Protein 2DRM (pdb70)

Sequence (267 aa):
GPGIQVKALYDYDAQTGDELTFKEGDTIIVHQKDPAGWWEGELNGKRGWVPANYVQDIGPGIQVKALYDYDAQTGDELTFKEGDTIIVHQKDPAGWWEGELNGKRGWVPANYVQDIGPGIQVKALYDYDAQTGDELTFKEGDTIIVHQKDPAGWWEGELNGKRGWVPANYVQDIGPGIQVKALYDYDAQTGDELTFKEGDTIIVHQKDPAGWWEGELNGKRGWVPANYVQDIAKPVPPPRGAKPAPPPRTAKPVPPPRGAKPAPPPR

Foldseek 3Di:
DQAFKKFFCAFDDDDDPFADGDGGGFIWGFNAPDPDQWTFIDGDHGTGTDRNVRIGTD/DQAFKKFFCAFDDDDDPFADGDGGGFIWGFNAPDPDQWTFIDGDHGTGTDRNVRIGTD/DQAFKKFFCAFDDDDDPFADGDGGGFIWGFNAPDPDQWTFIDDDHGTGTDRNVRIGGD/DQAFKKFFCAFDDDDDPFADGDGGGFIWGFNAPDPDQWTFIDGDHGTGTDRNVRIGTD/DDDDDDDDPPDDDDDDPD/DDDDDDDDPPDDDDDDD

Radius of gyration: 22.71 Å; Cα contacts (8 Å, |Δi|>4): 665; chains: 6; bounding box: 55×66×52 Å

Structure (mmCIF, N/CA/C/O backbone):
data_2DRM
#
_entry.id   2DRM
#
_cell.length_a   29.969
_cell.length_b   37.861
_cell.length_c   44.506
_cell.angle_alpha   90.28
_cell.angle_beta   90.11
_cell.angle_gamma   90.64
#
_symmetry.space_group_name_H-M   'P 1'
#
loop_
_entity.id
_entity.type
_entity.pdbx_description
1 polymer 'Acanthamoeba Myosin IB'
2 polymer '18-mer peptide from Acan125'
3 non-polymer 'SULFATE ION'
4 non-polymer GLYCEROL
5 water water
#
loop_
_atom_site.group_PDB
_atom_site.id
_atom_site.type_symbol
_atom_site.label_atom_id
_atom_site.label_alt_id
_atom_site.label_comp_id
_atom_site.label_asym_id
_atom_site.label_entity_id
_atom_site.label_seq_id
_atom_site.pdbx_PDB_ins_code
_atom_site.Cartn_x
_atom_site.Cartn_y
_atom_site.Cartn_z
_atom_site.occupancy
_atom_site.B_iso_or_equiv
_atom_site.auth_seq_id
_atom_site.auth_comp_id
_atom_site.auth_asym_id
_atom_site.auth_atom_id
_atom_site.pdbx_PDB_model_num
ATOM 1 N N . GLY A 1 1 ? -0.366 -13.984 7.807 1.00 24.11 2 GLY A N 1
ATOM 2 C CA . GLY A 1 1 ? 0.348 -14.249 6.523 1.00 23.78 2 GLY A CA 1
ATOM 3 C C . GLY A 1 1 ? 1.834 -13.949 6.642 1.00 23.23 2 GLY A C 1
ATOM 4 O O . GLY A 1 1 ? 2.487 -14.443 7.565 1.00 23.36 2 GLY A O 1
ATOM 5 N N . PRO A 1 2 ? 2.375 -13.131 5.737 1.00 22.68 3 PRO A N 1
ATOM 6 C CA . PRO A 1 2 ? 3.815 -12.842 5.734 1.00 22.23 3 PRO A CA 1
ATOM 7 C C . PRO A 1 2 ? 4.221 -11.858 6.827 1.00 21.41 3 PRO A C 1
ATOM 8 O O . PRO A 1 2 ? 5.409 -11.684 7.110 1.00 21.67 3 PRO A O 1
ATOM 12 N N . GLY A 1 3 ? 3.232 -11.215 7.434 1.00 19.89 4 GLY A N 1
ATOM 13 C CA . GLY A 1 3 ? 3.471 -10.210 8.443 1.00 19.14 4 GLY A CA 1
ATOM 14 C C . GLY A 1 3 ? 2.388 -9.161 8.395 1.00 18.23 4 GLY A C 1
ATOM 15 O O . GLY A 1 3 ? 1.412 -9.278 7.650 1.00 18.63 4 GLY A O 1
ATOM 16 N N . ILE A 1 4 ? 2.562 -8.127 9.198 1.00 17.02 5 ILE A N 1
ATOM 17 C CA . ILE A 1 4 ? 1.579 -7.062 9.266 1.00 16.33 5 ILE A CA 1
ATOM 18 C C . ILE A 1 4 ? 1.923 -5.961 8.279 1.00 15.70 5 ILE A C 1
ATOM 19 O O . ILE A 1 4 ? 3.080 -5.770 7.907 1.00 15.78 5 ILE A O 1
ATOM 24 N N . GLN A 1 5 ? 0.896 -5.253 7.844 1.00 14.53 6 GLN A N 1
ATOM 25 C CA . GLN A 1 5 ? 1.053 -4.126 6.959 1.00 14.42 6 GLN A CA 1
ATOM 26 C C . GLN A 1 5 ? 1.174 -2.881 7.793 1.00 12.86 6 GLN A C 1
ATOM 27 O O . GLN A 1 5 ? 0.422 -2.679 8.744 1.00 12.36 6 GLN A O 1
ATOM 33 N N . VAL A 1 6 ? 2.138 -2.051 7.438 1.00 11.55 7 VAL A N 1
ATOM 34 C CA . VAL A 1 6 ? 2.289 -0.755 8.056 1.00 11.13 7 VAL A CA 1
ATOM 35 C C . VAL A 1 6 ? 2.424 0.279 6.964 1.00 10.79 7 VAL A C 1
ATOM 36 O O . VAL A 1 6 ? 2.840 -0.019 5.852 1.00 10.69 7 VAL A O 1
ATOM 40 N N . LYS A 1 7 ? 2.063 1.510 7.301 1.00 10.60 8 LYS A N 1
ATOM 41 C CA . LYS A 1 7 ? 2.227 2.628 6.406 1.00 10.91 8 LYS A CA 1
ATOM 42 C C . LYS A 1 7 ? 3.383 3.457 6.924 1.00 10.19 8 LYS A C 1
ATOM 43 O O . LYS A 1 7 ? 3.480 3.734 8.114 1.00 10.50 8 LYS A O 1
ATOM 45 N N . ALA A 1 8 ? 4.266 3.838 6.017 1.00 9.86 9 ALA A N 1
ATOM 46 C CA . ALA A 1 8 ? 5.321 4.770 6.338 1.00 9.75 9 ALA A CA 1
ATOM 47 C C . ALA A 1 8 ? 4.697 6.132 6.575 1.00 9.75 9 ALA A C 1
ATOM 48 O O . ALA A 1 8 ? 3.978 6.667 5.730 1.00 10.17 9 ALA A O 1
ATOM 50 N N . LEU A 1 9 ? 4.993 6.688 7.736 1.00 9.81 10 LEU A N 1
ATOM 51 C CA . LEU A 1 9 ? 4.509 8.003 8.112 1.00 10.35 10 LEU A CA 1
ATOM 52 C C . LEU A 1 9 ? 5.421 9.089 7.580 1.00 10.38 10 LEU A C 1
ATOM 53 O O . LEU A 1 9 ? 5.009 10.236 7.471 1.00 11.68 10 LEU A O 1
ATOM 58 N N . TYR A 1 10 ? 6.662 8.723 7.261 1.00 10.01 11 TYR A N 1
ATOM 59 C CA . TYR A 1 10 ? 7.671 9.679 6.813 1.00 10.14 11 TYR A CA 1
ATOM 60 C C . TYR A 1 10 ? 8.544 9.018 5.774 1.00 9.87 11 TYR A C 1
ATOM 61 O O . TYR A 1 10 ? 8.598 7.797 5.693 1.00 9.82 11 TYR A O 1
ATOM 70 N N . ASP A 1 11 ? 9.235 9.834 4.992 1.00 10.34 12 ASP A N 1
ATOM 71 C CA . ASP A 1 11 ? 10.250 9.354 4.079 1.00 10.66 12 ASP A CA 1
ATOM 72 C C . ASP A 1 11 ? 11.434 8.898 4.899 1.00 10.13 12 ASP A C 1
ATOM 73 O O . ASP A 1 11 ? 11.773 9.510 5.902 1.00 9.88 12 ASP A O 1
ATOM 78 N N . TYR A 1 12 ? 12.075 7.833 4.457 1.00 10.07 13 TYR A N 1
ATOM 79 C CA . TYR A 1 12 ? 13.325 7.413 5.041 1.00 10.56 13 TYR A CA 1
ATOM 80 C C . TYR A 1 12 ? 14.273 6.947 3.940 1.00 11.04 13 TYR A C 1
ATOM 81 O O . TYR A 1 12 ? 13.914 6.145 3.100 1.00 9.99 13 TYR A O 1
ATOM 90 N N . ASP A 1 13 ? 15.491 7.465 3.945 1.00 11.75 14 ASP A N 1
ATOM 91 C CA . ASP A 1 13 ? 16.506 7.041 2.995 1.00 12.69 14 ASP A CA 1
ATOM 92 C C . ASP A 1 13 ? 17.500 6.192 3.734 1.00 12.18 14 ASP A C 1
ATOM 93 O O . ASP A 1 13 ? 18.076 6.633 4.717 1.00 13.07 14 ASP A O 1
ATOM 98 N N . ALA A 1 14 ? 17.676 4.966 3.266 1.00 12.50 15 ALA A N 1
ATOM 99 C CA . ALA A 1 14 ? 18.588 4.012 3.888 1.00 12.70 15 ALA A CA 1
ATOM 100 C C . ALA A 1 14 ? 19.968 4.620 4.099 1.00 13.13 15 ALA A C 1
ATOM 101 O O . ALA A 1 14 ? 20.542 5.203 3.179 1.00 13.03 15 ALA A O 1
ATOM 103 N N . GLN A 1 15 ? 20.497 4.462 5.306 1.00 13.85 16 GLN A N 1
ATOM 104 C CA . GLN A 1 15 ? 21.809 4.993 5.676 1.00 15.10 16 GLN A CA 1
ATOM 105 C C . GLN A 1 15 ? 22.880 3.930 5.847 1.00 16.28 16 GLN A C 1
ATOM 106 O O . GLN A 1 15 ? 24.064 4.216 5.701 1.00 16.98 16 GLN A O 1
ATOM 112 N N . THR A 1 16 ? 22.475 2.721 6.211 1.00 17.54 17 THR A N 1
ATOM 113 C CA . THR A 1 16 ? 23.431 1.655 6.487 1.00 18.81 17 THR A CA 1
ATOM 114 C C . THR A 1 16 ? 22.971 0.390 5.812 1.00 18.93 17 THR A C 1
ATOM 115 O O . THR A 1 16 ? 21.903 0.353 5.195 1.00 19.95 17 THR A O 1
ATOM 119 N N . GLY A 1 17 ? 23.806 -0.638 5.922 1.00 19.11 18 GLY A N 1
ATOM 120 C CA . GLY A 1 17 ? 23.550 -1.933 5.330 1.00 18.68 18 GLY A CA 1
ATOM 121 C C . GLY A 1 17 ? 22.169 -2.487 5.606 1.00 17.56 18 GLY A C 1
ATOM 122 O O . GLY A 1 17 ? 21.713 -2.553 6.748 1.00 18.80 18 GLY A O 1
ATOM 123 N N . ASP A 1 18 ? 21.498 -2.879 4.535 1.00 16.07 19 ASP A N 1
ATOM 124 C CA . ASP A 1 18 ? 20.258 -3.632 4.632 1.00 14.76 19 ASP A CA 1
ATOM 125 C C . ASP A 1 18 ? 19.090 -2.856 5.190 1.00 12.82 19 ASP A C 1
ATOM 126 O O . ASP A 1 18 ? 18.135 -3.462 5.614 1.00 13.79 19 ASP A O 1
ATOM 131 N N . GLU A 1 19 ? 19.154 -1.536 5.189 1.00 11.16 20 GLU A N 1
ATOM 132 C CA . GLU A 1 19 ? 17.983 -0.747 5.512 1.00 10.18 20 GLU A CA 1
ATOM 133 C C . GLU A 1 19 ? 17.168 -0.524 4.268 1.00 9.82 20 GLU A C 1
ATOM 134 O O . GLU A 1 19 ? 17.718 -0.424 3.166 1.00 10.04 20 GLU A O 1
ATOM 140 N N . LEU A 1 20 ? 15.861 -0.411 4.438 1.00 9.65 21 LEU A N 1
ATOM 141 C CA . LEU A 1 20 ? 14.993 -0.040 3.330 1.00 9.80 21 LEU A CA 1
ATOM 142 C C . LEU A 1 20 ? 14.932 1.458 3.181 1.00 10.27 21 LEU A C 1
ATOM 143 O O . LEU A 1 20 ? 15.026 2.200 4.151 1.00 11.62 21 LEU A O 1
ATOM 148 N N . THR A 1 21 ? 14.796 1.893 1.945 1.00 10.28 22 THR A N 1
ATOM 149 C CA . THR A 1 21 ? 14.410 3.241 1.626 1.00 10.04 22 THR A CA 1
ATOM 150 C C . THR A 1 21 ? 12.938 3.222 1.315 1.00 9.98 22 THR A C 1
ATOM 151 O O . THR A 1 21 ? 12.448 2.321 0.632 1.00 10.70 22 THR A O 1
ATOM 155 N N . PHE A 1 22 ? 12.220 4.207 1.822 1.00 9.67 23 PHE A N 1
ATOM 156 C CA . PHE A 1 22 ? 10.808 4.306 1.521 1.00 9.71 23 PHE A CA 1
ATOM 157 C C . PHE A 1 22 ? 10.334 5.727 1.613 1.00 10.17 23 PHE A C 1
ATOM 158 O O . PHE A 1 22 ? 11.057 6.611 2.067 1.00 10.10 23 PHE A O 1
ATOM 166 N N . LYS A 1 23 ? 9.119 5.943 1.143 1.00 10.66 24 LYS A N 1
ATOM 167 C CA . LYS A 1 23 ? 8.504 7.246 1.190 1.00 11.36 24 LYS A CA 1
ATOM 168 C C . LYS A 1 23 ? 7.260 7.186 2.031 1.00 11.47 24 LYS A C 1
ATOM 169 O O . LYS A 1 23 ? 6.642 6.141 2.198 1.00 10.85 24 LYS A O 1
ATOM 175 N N . GLU A 1 24 ? 6.882 8.340 2.552 1.00 11.67 25 GLU A N 1
ATOM 176 C CA . GLU A 1 24 ? 5.633 8.490 3.258 1.00 12.46 25 GLU A CA 1
ATOM 177 C C . GLU A 1 24 ? 4.536 7.936 2.359 1.00 12.04 25 GLU A C 1
ATOM 178 O O . GLU A 1 24 ? 4.494 8.232 1.165 1.00 12.67 25 GLU A O 1
ATOM 184 N N . GLY A 1 25 ? 3.680 7.106 2.934 1.00 11.89 26 GLY A N 1
ATOM 185 C CA . GLY A 1 25 ? 2.597 6.500 2.196 1.00 11.81 26 GLY A CA 1
ATOM 186 C C . GLY A 1 25 ? 2.916 5.112 1.681 1.00 11.56 26 GLY A C 1
ATOM 187 O O . GLY A 1 25 ? 2.009 4.416 1.244 1.00 12.86 26 GLY A O 1
ATOM 188 N N . ASP A 1 26 ? 4.181 4.701 1.709 1.00 11.04 27 ASP A N 1
ATOM 189 C CA . ASP A 1 26 ? 4.521 3.338 1.321 1.00 10.51 27 ASP A CA 1
ATOM 190 C C . ASP A 1 26 ? 3.916 2.370 2.301 1.00 10.70 27 ASP A C 1
ATOM 191 O O . ASP A 1 26 ? 3.869 2.627 3.495 1.00 11.04 27 ASP A O 1
ATOM 196 N N . THR A 1 27 ? 3.434 1.260 1.778 1.00 10.65 28 THR A N 1
ATOM 197 C CA . THR A 1 27 ? 2.993 0.165 2.591 1.00 11.41 28 THR A CA 1
ATOM 198 C C . THR A 1 27 ? 4.136 -0.818 2.689 1.00 11.23 28 THR A C 1
ATOM 199 O O . THR A 1 27 ? 4.670 -1.255 1.679 1.00 12.30 28 THR A O 1
ATOM 203 N N . ILE A 1 28 ? 4.522 -1.135 3.914 1.00 10.56 29 ILE A N 1
ATOM 204 C CA . ILE A 1 28 ? 5.635 -2.021 4.173 1.00 10.66 29 ILE A CA 1
ATOM 205 C C . ILE A 1 28 ? 5.100 -3.228 4.893 1.00 10.63 29 ILE A C 1
ATOM 206 O O . ILE A 1 28 ? 4.247 -3.101 5.773 1.00 10.05 29 ILE A O 1
ATOM 211 N N . ILE A 1 29 ? 5.585 -4.406 4.519 1.00 11.15 30 ILE A N 1
ATOM 212 C CA . ILE A 1 29 ? 5.261 -5.606 5.263 1.00 11.84 30 ILE A CA 1
ATOM 213 C C . ILE A 1 29 ? 6.304 -5.752 6.341 1.00 11.12 30 ILE A C 1
ATOM 214 O O . ILE A 1 29 ? 7.493 -5.780 6.047 1.00 11.69 30 ILE A O 1
ATOM 219 N N . VAL A 1 30 ? 5.857 -5.824 7.583 1.00 10.57 31 VAL A N 1
ATOM 220 C CA . VAL A 1 30 ? 6.748 -6.072 8.698 1.00 10.24 31 VAL A CA 1
ATOM 221 C C . VAL A 1 30 ? 6.706 -7.543 9.025 1.00 10.31 31 VAL A C 1
ATOM 222 O O . VAL A 1 30 ? 5.697 -8.069 9.491 1.00 11.18 31 VAL A O 1
ATOM 226 N N . HIS A 1 31 ? 7.814 -8.213 8.747 1.00 10.16 32 HIS A N 1
ATOM 227 C CA . HIS A 1 31 ? 7.966 -9.631 9.017 1.00 10.63 32 HIS A CA 1
ATOM 228 C C . HIS A 1 31 ? 8.205 -9.899 10.493 1.00 10.55 32 HIS A C 1
ATOM 229 O O . HIS A 1 31 ? 7.680 -10.861 11.038 1.00 10.73 32 HIS A O 1
ATOM 236 N N . GLN A 1 32 ? 9.025 -9.071 11.125 1.00 10.12 33 GLN A N 1
ATOM 237 C CA . GLN A 1 32 ? 9.313 -9.236 12.544 1.00 10.85 33 GLN A CA 1
ATOM 238 C C . GLN A 1 32 ? 9.447 -7.881 13.186 1.00 11.07 33 GLN A C 1
ATOM 239 O O . GLN A 1 32 ? 10.052 -6.978 12.618 1.00 11.34 33 GLN A O 1
ATOM 245 N N . LYS A 1 33 ? 8.900 -7.755 14.391 1.00 12.09 34 LYS A N 1
ATOM 246 C CA . LYS A 1 33 ? 9.075 -6.560 15.206 1.00 12.52 34 LYS A CA 1
ATOM 247 C C . LYS A 1 33 ? 10.219 -6.785 16.173 1.00 12.40 34 LYS A C 1
ATOM 248 O O . LYS A 1 33 ? 10.028 -6.884 17.385 1.00 13.90 34 LYS A O 1
ATOM 254 N N . ASP A 1 34 ? 11.422 -6.824 15.619 1.00 11.49 35 ASP A N 1
ATOM 255 C CA . ASP A 1 34 ? 12.620 -7.157 16.371 1.00 11.36 35 ASP A CA 1
ATOM 256 C C . ASP A 1 34 ? 12.864 -6.135 17.450 1.00 10.89 35 ASP A C 1
ATOM 257 O O . ASP A 1 34 ? 12.588 -4.957 17.245 1.00 11.68 35 ASP A O 1
ATOM 262 N N . PRO A 1 35 ? 13.436 -6.558 18.568 1.00 10.97 36 PRO A N 1
ATOM 263 C CA . PRO A 1 35 ? 13.858 -5.593 19.565 1.00 10.63 36 PRO A CA 1
ATOM 264 C C . PRO A 1 35 ? 14.971 -4.759 18.975 1.00 10.49 36 PRO A C 1
ATOM 265 O O . PRO A 1 35 ? 15.699 -5.212 18.087 1.00 11.13 36 PRO A O 1
ATOM 269 N N . ALA A 1 36 ? 15.065 -3.530 19.442 1.00 10.29 37 ALA A N 1
ATOM 270 C CA . ALA A 1 36 ? 16.167 -2.631 19.153 1.00 10.64 37 ALA A CA 1
ATOM 271 C C . ALA A 1 36 ? 15.805 -1.507 18.173 1.00 10.05 37 ALA A C 1
ATOM 272 O O . ALA A 1 36 ? 16.671 -0.776 17.748 1.00 10.55 37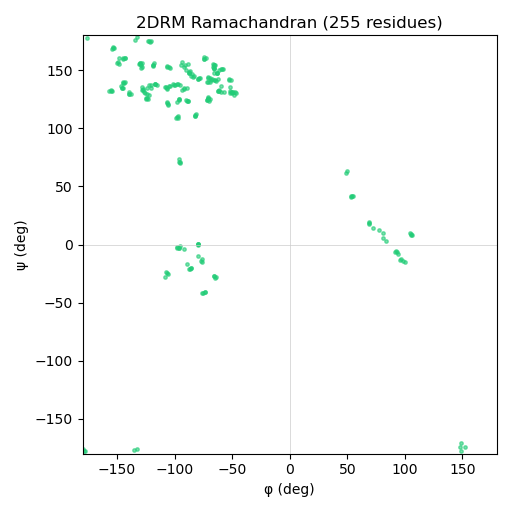 ALA A O 1
ATOM 274 N N . GLY A 1 37 ? 14.524 -1.369 17.843 1.00 9.47 38 GLY A N 1
ATOM 275 C CA . GLY A 1 37 ? 14.034 -0.201 17.131 1.00 8.60 38 GLY A CA 1
ATOM 276 C C . GLY A 1 37 ? 13.963 -0.325 15.627 1.00 8.69 38 GLY A C 1
ATOM 277 O O . GLY A 1 37 ? 13.445 0.557 14.971 1.00 8.37 38 GLY A O 1
ATOM 278 N N . TRP A 1 38 ? 14.509 -1.411 15.098 1.00 8.40 39 TRP A N 1
ATOM 279 C CA . TRP A 1 38 ? 14.538 -1.647 13.667 1.00 8.01 39 TRP A CA 1
ATOM 280 C C . TRP A 1 38 ? 13.871 -2.968 13.426 1.00 8.20 39 TRP A C 1
ATOM 281 O O . TRP A 1 38 ? 14.220 -3.983 14.016 1.00 8.93 39 TRP A O 1
ATOM 292 N N . TRP A 1 39 ? 12.870 -2.933 12.571 1.00 7.98 40 TRP A N 1
ATOM 293 C CA . TRP A 1 39 ? 12.069 -4.095 12.274 1.00 8.26 40 TRP A CA 1
ATOM 294 C C . TRP A 1 39 ? 12.446 -4.672 10.928 1.00 7.93 40 TRP A C 1
ATOM 295 O O . TRP A 1 39 ? 12.896 -3.971 10.019 1.00 8.45 40 TRP A O 1
ATOM 306 N N . GLU A 1 40 ? 12.249 -5.969 10.788 1.00 8.34 41 GLU A N 1
ATOM 307 C CA . GLU A 1 40 ? 12.505 -6.622 9.528 1.00 8.24 41 GLU A CA 1
ATOM 308 C C . GLU A 1 40 ? 11.298 -6.384 8.648 1.00 8.44 41 GLU A C 1
ATOM 309 O O . GLU A 1 40 ? 10.210 -6.882 8.917 1.00 9.11 41 GLU A O 1
ATOM 315 N N . GLY A 1 41 ? 11.496 -5.603 7.601 1.00 8.94 42 GL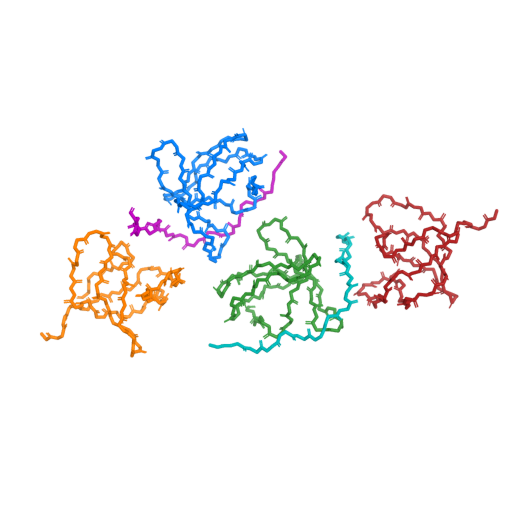Y A N 1
ATOM 316 C CA . GLY A 1 41 ? 10.420 -5.233 6.715 1.00 9.41 42 GLY A CA 1
ATOM 317 C C . GLY A 1 41 ? 10.721 -5.630 5.298 1.00 9.63 42 GLY A C 1
ATOM 318 O O . GLY A 1 41 ? 11.804 -6.099 4.960 1.00 9.89 42 GLY A O 1
ATOM 319 N N . GLU A 1 42 ? 9.738 -5.422 4.448 1.00 10.02 43 GLU A N 1
ATOM 320 C CA . GLU A 1 42 ? 9.877 -5.711 3.042 1.00 10.48 43 GLU A CA 1
ATOM 321 C C . GLU A 1 42 ? 9.081 -4.705 2.232 1.00 10.70 43 GLU A C 1
ATOM 322 O O . GLU A 1 42 ? 7.925 -4.414 2.547 1.00 10.67 43 GLU A O 1
ATOM 328 N N . LEU A 1 43 ? 9.719 -4.200 1.186 1.00 10.88 44 LEU A N 1
ATOM 329 C CA . LEU A 1 43 ? 9.115 -3.229 0.298 1.00 11.24 44 LEU A CA 1
ATOM 330 C C . LEU A 1 43 ? 9.788 -3.317 -1.067 1.00 11.81 44 LEU A C 1
ATOM 331 O O . LEU A 1 43 ? 11.007 -3.330 -1.174 1.00 11.77 44 LEU A O 1
ATOM 336 N N . ASN A 1 44 ? 8.976 -3.367 -2.114 1.00 12.44 45 ASN A N 1
ATOM 337 C CA . ASN A 1 44 ? 9.460 -3.272 -3.498 1.00 13.32 45 ASN A CA 1
ATOM 338 C C . ASN A 1 44 ? 10.564 -4.270 -3.840 1.00 13.83 45 ASN A C 1
ATOM 339 O O . ASN A 1 44 ? 11.528 -3.937 -4.531 1.00 15.39 45 ASN A O 1
ATOM 344 N N . GLY A 1 45 ? 10.397 -5.492 -3.357 1.00 14.15 46 GLY A N 1
ATOM 345 C CA . GLY A 1 45 ? 11.311 -6.579 -3.664 1.00 14.40 46 GLY A CA 1
ATOM 346 C C . GLY A 1 45 ? 12.584 -6.607 -2.842 1.00 14.76 46 GLY A C 1
ATOM 347 O O . GLY A 1 45 ? 13.486 -7.385 -3.152 1.00 15.70 46 GLY A O 1
ATOM 348 N N . LYS A 1 46 ? 12.659 -5.778 -1.804 1.00 14.37 47 LYS A N 1
ATOM 349 C CA . LYS A 1 46 ? 13.809 -5.750 -0.911 1.00 14.08 47 LYS A CA 1
ATOM 350 C C . LYS A 1 46 ? 13.353 -6.009 0.504 1.00 12.89 47 LYS A C 1
ATOM 351 O O . LYS A 1 46 ? 12.348 -5.482 0.963 1.00 11.96 47 LYS A O 1
ATOM 357 N N . ARG A 1 47 ? 14.125 -6.832 1.186 1.00 12.04 48 ARG A N 1
ATOM 358 C CA . ARG A 1 47 ? 13.947 -7.099 2.587 1.00 11.85 48 ARG A CA 1
ATOM 359 C C . ARG A 1 47 ? 15.024 -6.341 3.315 1.00 10.81 48 ARG A C 1
ATOM 360 O O . ARG A 1 47 ? 16.178 -6.357 2.916 1.00 11.24 48 ARG A O 1
ATOM 368 N N . GLY A 1 48 ? 14.660 -5.690 4.405 1.00 9.73 49 GLY A N 1
ATOM 369 C CA . GLY A 1 48 ? 15.638 -4.964 5.173 1.00 9.54 49 GLY A CA 1
ATOM 370 C C . GLY A 1 48 ? 15.020 -4.306 6.380 1.00 9.09 49 GLY A C 1
ATOM 371 O O . GLY A 1 48 ? 13.835 -4.451 6.671 1.00 9.16 49 GLY A O 1
ATOM 372 N N . TRP A 1 49 ? 15.845 -3.559 7.079 1.00 8.36 50 TRP A N 1
ATOM 373 C CA . TRP A 1 49 ? 15.454 -2.952 8.325 1.00 8.15 50 TRP A CA 1
ATOM 374 C C . TRP A 1 49 ? 14.633 -1.714 8.062 1.00 8.34 50 TRP A C 1
ATOM 375 O O . TRP A 1 49 ? 14.929 -0.947 7.159 1.00 8.92 50 TRP A O 1
ATOM 386 N N . VAL A 1 50 ? 13.642 -1.501 8.920 1.00 8.19 51 VAL A N 1
ATOM 387 C CA . VAL A 1 50 ? 12.757 -0.340 8.875 1.00 8.67 51 VAL A CA 1
ATOM 388 C C . VAL A 1 50 ? 12.783 0.252 10.274 1.00 7.85 51 VAL A C 1
ATOM 389 O O . VAL A 1 50 ? 12.658 -0.482 11.243 1.00 8.49 51 VAL A O 1
ATOM 393 N N . PRO A 1 51 ? 12.943 1.561 10.409 1.00 7.84 52 PRO A N 1
ATOM 394 C CA . PRO A 1 51 ? 12.900 2.149 11.742 1.00 7.77 52 PRO A CA 1
ATOM 395 C C . PRO A 1 51 ? 11.462 2.109 12.250 1.00 7.92 52 PRO A C 1
ATOM 396 O O . PRO A 1 51 ? 10.550 2.612 11.602 1.00 7.80 52 PRO A O 1
ATOM 400 N N . ALA A 1 52 ? 11.262 1.504 13.413 1.00 7.81 53 ALA A N 1
ATOM 401 C CA . ALA A 1 52 ? 9.923 1.187 13.878 1.00 8.22 53 ALA A CA 1
ATOM 402 C C . ALA A 1 52 ? 9.087 2.419 14.166 1.00 8.50 53 ALA A C 1
ATOM 403 O O . ALA A 1 52 ? 7.869 2.388 14.054 1.00 9.54 53 ALA A O 1
ATOM 405 N N . ASN A 1 53 ? 9.733 3.522 14.498 1.00 8.37 54 ASN A N 1
ATOM 406 C CA . ASN A 1 53 ? 9.002 4.747 14.786 1.00 9.11 54 ASN A CA 1
ATOM 407 C C . ASN A 1 53 ? 8.567 5.490 13.538 1.00 9.03 54 ASN A C 1
ATOM 408 O O . ASN A 1 53 ? 7.937 6.534 13.623 1.00 9.46 54 ASN A O 1
ATOM 413 N N . TYR A 1 54 ? 8.881 4.950 12.365 1.00 8.60 55 TYR A N 1
ATOM 414 C CA . TYR A 1 54 ? 8.513 5.588 11.110 1.00 8.36 55 TYR A CA 1
ATOM 415 C C . TYR A 1 54 ? 7.248 5.052 10.507 1.00 8.93 55 TYR A C 1
ATOM 416 O O . TYR A 1 54 ? 6.834 5.520 9.458 1.00 9.44 55 TYR A O 1
ATOM 425 N N . VAL A 1 55 ? 6.669 4.041 11.136 1.00 9.46 56 VAL A N 1
ATOM 426 C CA . VAL A 1 55 ? 5.564 3.333 10.526 1.00 9.90 56 VAL A CA 1
ATOM 427 C C . VAL A 1 55 ? 4.396 3.235 11.489 1.00 10.26 56 VAL A C 1
ATOM 428 O O . VAL A 1 55 ? 4.571 3.214 12.708 1.00 11.36 56 VAL A O 1
ATOM 432 N N . GLN A 1 56 ? 3.206 3.165 10.910 1.00 11.43 57 GLN A N 1
ATOM 433 C CA . GLN A 1 56 ? 1.972 3.025 11.656 1.00 12.55 57 GLN A CA 1
ATOM 434 C C . GLN A 1 56 ? 1.284 1.770 11.163 1.00 13.46 57 GLN A C 1
ATOM 435 O O . GLN A 1 56 ? 1.115 1.585 9.961 1.00 12.49 57 GLN A O 1
ATOM 441 N N . ASP A 1 57 ? 0.899 0.907 12.093 1.00 14.91 58 ASP A N 1
ATOM 442 C CA . ASP A 1 57 ? 0.157 -0.297 11.743 1.00 16.72 58 ASP A CA 1
ATOM 443 C C . ASP A 1 57 ? -1.151 0.135 11.101 1.00 17.37 58 ASP A C 1
ATOM 444 O O . ASP A 1 57 ? -1.833 1.017 11.626 1.00 17.85 58 ASP A O 1
ATOM 449 N N . ILE A 1 58 ? -1.487 -0.462 9.961 1.00 18.17 59 ILE A N 1
ATOM 450 C CA . ILE A 1 58 ? -2.758 -0.181 9.290 1.00 19.02 59 ILE A CA 1
ATOM 451 C C . ILE A 1 58 ? -3.576 -1.455 9.134 1.00 19.22 59 ILE A C 1
ATOM 452 O O . ILE A 1 58 ? -3.275 -2.475 9.750 1.00 19.66 59 ILE A O 1
ATOM 458 N N . GLY B 1 1 ? 34.792 -33.064 14.926 1.00 23.67 2 GLY B N 1
ATOM 459 C CA . GLY B 1 1 ? 34.087 -33.166 16.235 1.00 23.10 2 GLY B CA 1
ATOM 460 C C . GLY B 1 1 ? 32.599 -32.883 16.085 1.00 22.60 2 GLY B C 1
ATOM 461 O O . GLY B 1 1 ? 31.968 -33.378 15.144 1.00 22.79 2 GLY B O 1
ATOM 462 N N . PRO B 1 2 ? 32.034 -32.075 16.983 1.00 21.91 3 PRO B N 1
ATOM 463 C CA . PRO B 1 2 ? 30.589 -31.811 16.977 1.00 21.36 3 PRO B CA 1
ATOM 464 C C . PRO B 1 2 ? 30.164 -30.835 15.887 1.00 20.43 3 PRO B C 1
ATOM 465 O O . PRO B 1 2 ? 28.980 -30.710 15.590 1.00 20.64 3 PRO B O 1
ATOM 469 N N . GLY B 1 3 ? 31.127 -30.139 15.306 1.00 18.91 4 GLY B N 1
ATOM 470 C CA . GLY B 1 3 ? 30.852 -29.160 14.278 1.00 18.21 4 GLY B CA 1
ATOM 471 C C . GLY B 1 3 ? 31.921 -28.100 14.285 1.00 17.26 4 GLY B C 1
ATOM 472 O O . GLY B 1 3 ? 32.904 -28.202 15.010 1.00 17.89 4 GLY B O 1
ATOM 473 N N . ILE B 1 4 ? 31.726 -27.080 13.470 1.00 16.16 5 ILE B N 1
ATOM 474 C CA . ILE B 1 4 ? 32.679 -25.992 13.397 1.00 15.39 5 ILE B CA 1
ATOM 475 C C . ILE B 1 4 ? 32.308 -24.906 14.398 1.00 14.70 5 ILE B C 1
ATOM 476 O O . ILE B 1 4 ? 31.146 -24.717 14.749 1.00 14.36 5 ILE B O 1
ATOM 481 N N . GLN B 1 5 ? 33.320 -24.206 14.873 1.00 13.54 6 GLN B N 1
ATOM 482 C CA . GLN B 1 5 ? 33.125 -23.068 15.740 1.00 13.72 6 GLN B CA 1
ATOM 483 C C . GLN B 1 5 ? 32.986 -21.834 14.879 1.00 12.29 6 GLN B C 1
ATOM 484 O O . GLN B 1 5 ? 33.730 -21.643 13.925 1.00 12.41 6 GLN B O 1
ATOM 490 N N . VAL B 1 6 ? 32.003 -21.012 15.212 1.00 11.27 7 VAL B N 1
ATOM 491 C CA . VAL B 1 6 ? 31.833 -19.713 14.595 1.00 10.77 7 VAL B CA 1
ATOM 492 C C . VAL B 1 6 ? 31.671 -18.686 15.690 1.00 10.64 7 VAL B C 1
ATOM 493 O O . VAL B 1 6 ? 31.258 -19.001 16.802 1.00 10.99 7 VAL B O 1
ATOM 497 N N . LYS B 1 7 ? 31.992 -17.446 15.358 1.00 10.79 8 LYS B N 1
ATOM 498 C CA . LYS B 1 7 ? 31.795 -16.343 16.264 1.00 10.85 8 LYS B CA 1
ATOM 499 C C . LYS B 1 7 ? 30.636 -15.509 15.756 1.00 10.15 8 LYS B C 1
ATOM 500 O O . LYS B 1 7 ? 30.537 -15.223 14.563 1.00 10.30 8 LYS B O 1
ATOM 502 N N . ALA B 1 8 ? 29.756 -15.127 16.672 1.00 9.87 9 ALA B N 1
ATOM 503 C CA . ALA B 1 8 ? 28.671 -14.220 16.350 1.00 10.00 9 ALA B CA 1
ATOM 504 C C . ALA B 1 8 ? 29.253 -12.842 16.110 1.00 9.97 9 ALA B C 1
ATOM 505 O O . ALA B 1 8 ? 29.964 -12.311 16.948 1.00 10.04 9 ALA B O 1
ATOM 507 N N . LEU B 1 9 ? 28.951 -12.278 14.952 1.00 9.80 10 LEU B N 1
ATOM 508 C CA . LEU B 1 9 ? 29.417 -10.949 14.585 1.00 10.56 10 LEU B CA 1
ATOM 509 C C . LEU B 1 9 ? 28.496 -9.862 15.110 1.00 10.48 10 LEU B C 1
ATOM 510 O O . LEU B 1 9 ? 28.900 -8.713 15.215 1.00 11.39 10 LEU B O 1
ATOM 515 N N . TYR B 1 10 ? 27.256 -10.226 15.426 1.00 10.13 11 TYR B N 1
ATOM 516 C CA . TYR B 1 10 ? 26.260 -9.274 15.899 1.00 10.46 11 TYR B CA 1
ATOM 517 C C . TYR B 1 10 ? 25.384 -9.951 16.923 1.00 10.25 11 TYR B C 1
ATOM 518 O O . TYR B 1 10 ? 25.304 -11.170 16.969 1.00 10.13 11 TYR B O 1
ATOM 527 N N . ASP B 1 11 ? 24.719 -9.151 17.739 1.00 10.45 12 ASP B N 1
ATOM 528 C CA . ASP B 1 11 ? 23.685 -9.634 18.631 1.00 10.62 12 ASP B CA 1
ATOM 529 C C . ASP B 1 11 ? 22.517 -10.088 17.801 1.00 10.16 12 ASP B C 1
ATOM 530 O O . ASP B 1 11 ? 22.166 -9.456 16.809 1.00 10.23 12 ASP B O 1
ATOM 535 N N . TYR B 1 12 ? 21.895 -11.165 18.233 1.00 10.14 13 TYR B N 1
ATOM 536 C CA . TYR B 1 12 ? 20.650 -11.580 17.650 1.00 10.36 13 TYR B CA 1
ATOM 537 C C . TYR B 1 12 ? 19.720 -12.055 18.757 1.00 10.75 13 TYR B C 1
ATOM 538 O O . TYR B 1 12 ? 20.090 -12.873 19.578 1.00 9.91 13 TYR B O 1
ATOM 547 N N . ASP B 1 13 ? 18.500 -11.535 18.755 1.00 11.53 14 ASP B N 1
ATOM 548 C CA . ASP B 1 13 ? 17.487 -11.945 19.706 1.00 12.30 14 ASP B CA 1
ATOM 549 C C . ASP B 1 13 ? 16.494 -12.805 18.958 1.00 11.81 14 ASP B C 1
ATOM 550 O O . ASP B 1 13 ? 15.896 -12.361 17.984 1.00 12.30 14 ASP B O 1
ATOM 555 N N . ALA B 1 14 ? 16.335 -14.041 19.407 1.00 11.78 15 ALA B N 1
ATOM 556 C CA . ALA B 1 14 ? 15.429 -14.990 18.767 1.00 12.16 15 ALA B CA 1
ATOM 557 C C . ALA B 1 14 ? 14.051 -14.379 18.559 1.00 12.51 15 ALA B C 1
ATOM 558 O O . ALA B 1 14 ? 13.469 -13.813 19.485 1.00 12.63 15 ALA B O 1
ATOM 560 N N . GLN B 1 15 ? 13.539 -14.500 17.341 1.00 13.38 16 GLN B N 1
ATOM 561 C CA . GLN B 1 15 ? 12.223 -13.981 16.980 1.00 14.67 16 GLN B CA 1
ATOM 562 C C . GLN B 1 15 ? 11.169 -15.053 16.826 1.00 16.13 16 GLN B C 1
ATOM 563 O O . GLN B 1 15 ? 9.980 -14.769 16.932 1.00 16.49 16 GLN B O 1
ATOM 569 N N . THR B 1 16 ? 11.587 -16.270 16.513 1.00 17.37 17 THR B N 1
ATOM 570 C CA . THR B 1 16 ? 10.638 -17.347 16.288 1.00 19.03 17 THR B CA 1
ATOM 571 C C . THR B 1 16 ? 11.088 -18.569 17.053 1.00 19.17 17 THR B C 1
ATOM 572 O O . THR B 1 16 ? 12.059 -18.515 17.824 1.00 20.12 17 THR B O 1
ATOM 576 N N . GLY B 1 17 ? 10.349 -19.656 16.865 1.00 19.24 18 GLY B N 1
ATOM 577 C CA . GLY B 1 17 ? 10.628 -20.919 17.506 1.00 18.60 18 GLY B CA 1
ATOM 578 C C . GLY B 1 17 ? 11.992 -21.455 17.148 1.00 17.54 18 GLY B C 1
ATOM 579 O O . GLY B 1 17 ? 12.399 -21.488 15.980 1.00 18.51 18 GLY B O 1
ATOM 580 N N . ASP B 1 18 ? 12.713 -21.854 18.182 1.00 15.99 19 ASP B N 1
ATOM 581 C CA . ASP B 1 18 ? 13.941 -22.612 18.024 1.00 14.59 19 ASP B CA 1
ATOM 582 C C . ASP B 1 18 ? 15.069 -21.827 17.417 1.00 12.99 19 ASP B C 1
ATOM 583 O O . ASP B 1 18 ? 15.986 -22.423 16.911 1.00 13.32 19 ASP B O 1
ATOM 588 N N . GLU B 1 19 ? 15.000 -20.507 17.446 1.00 10.84 20 GLU B N 1
ATOM 589 C CA . GLU B 1 19 ? 16.160 -19.699 17.127 1.00 9.90 20 GLU B CA 1
ATOM 590 C C . GLU B 1 19 ? 16.966 -19.494 18.387 1.00 9.72 20 GLU B C 1
ATOM 591 O O . GLU B 1 19 ? 16.404 -19.406 19.486 1.00 10.04 20 GLU B O 1
ATOM 597 N N . LEU B 1 20 ? 18.278 -19.406 18.237 1.00 9.65 21 LEU B N 1
ATOM 598 C CA . LEU B 1 20 ? 19.141 -19.067 19.349 1.00 10.07 21 LEU B CA 1
ATOM 599 C C . LEU B 1 20 ? 19.175 -17.571 19.505 1.00 10.19 21 LEU B C 1
ATOM 600 O O . LEU B 1 20 ? 19.099 -16.821 18.538 1.00 11.39 21 LEU B O 1
ATOM 605 N N . THR B 1 21 ? 19.258 -17.141 20.747 1.00 10.64 22 THR B N 1
ATOM 606 C CA . THR B 1 21 ? 19.623 -15.791 21.071 1.00 10.50 22 THR B CA 1
ATOM 607 C C . THR B 1 21 ? 21.098 -15.817 21.373 1.00 10.00 22 THR B C 1
ATOM 608 O O . THR B 1 21 ? 21.599 -16.738 22.015 1.00 10.62 22 THR B O 1
ATOM 612 N N . PHE B 1 22 ? 21.802 -14.815 20.885 1.00 9.77 23 PHE B N 1
ATOM 613 C CA . PHE B 1 22 ? 23.212 -14.708 21.160 1.00 9.63 23 PHE B CA 1
ATOM 614 C C . PHE B 1 22 ? 23.660 -13.284 21.070 1.00 10.08 23 PHE B C 1
ATOM 615 O O . PHE B 1 22 ? 22.931 -12.408 20.611 1.00 9.77 23 PHE B O 1
ATOM 623 N N . LYS B 1 23 ? 24.870 -13.064 21.540 1.00 10.69 24 LYS B N 1
ATOM 624 C CA . LYS B 1 23 ? 25.464 -11.758 21.521 1.00 11.25 24 LYS B CA 1
ATOM 625 C C . LYS B 1 23 ? 26.712 -11.790 20.681 1.00 11.44 24 LYS B C 1
ATOM 626 O O . LYS B 1 23 ? 27.353 -12.820 20.508 1.00 10.94 24 LYS B O 1
ATOM 632 N N . GLU B 1 24 ? 27.060 -10.636 20.154 1.00 12.13 25 GLU B N 1
ATOM 633 C CA . GLU B 1 24 ? 28.312 -10.482 19.464 1.00 12.77 25 GLU B CA 1
ATOM 634 C C . GLU B 1 24 ? 29.401 -11.051 20.359 1.00 12.45 25 GLU B C 1
ATOM 635 O O . GLU B 1 24 ? 29.453 -10.761 21.560 1.00 12.90 25 GLU B O 1
ATOM 641 N N . GLY B 1 25 ? 30.243 -11.892 19.777 1.00 12.11 26 GLY B N 1
ATOM 642 C CA . GLY B 1 25 ? 31.347 -12.486 20.498 1.00 11.97 26 GLY B CA 1
ATOM 643 C C . GLY B 1 25 ? 31.075 -13.885 20.999 1.00 11.62 26 GLY B C 1
ATOM 644 O O . GLY B 1 25 ? 31.995 -14.580 21.402 1.00 12.49 26 GLY B O 1
ATOM 645 N N . ASP B 1 26 ? 29.816 -14.305 21.002 1.00 11.02 27 ASP B N 1
ATOM 646 C CA . ASP B 1 26 ? 29.502 -15.674 21.378 1.00 10.68 27 ASP B CA 1
ATOM 647 C C . ASP B 1 26 ? 30.140 -16.641 20.403 1.00 10.63 27 ASP B C 1
ATOM 648 O O . ASP B 1 26 ? 30.209 -16.381 19.211 1.00 10.60 27 ASP B O 1
ATOM 653 N N . THR B 1 27 ? 30.625 -17.754 20.925 1.00 10.78 28 THR B N 1
ATOM 654 C CA . THR B 1 27 ? 31.107 -18.830 20.105 1.00 11.66 28 THR B CA 1
ATOM 655 C C . THR B 1 27 ? 29.978 -19.825 20.010 1.00 11.36 28 THR B C 1
ATOM 656 O O . THR B 1 27 ? 29.457 -20.276 21.027 1.00 11.94 28 THR B O 1
ATOM 660 N N . ILE B 1 28 ? 29.575 -20.117 18.782 1.00 10.77 29 ILE B N 1
ATOM 661 C CA . ILE B 1 28 ? 28.481 -21.018 18.507 1.00 10.75 29 ILE B CA 1
ATOM 662 C C . ILE B 1 28 ? 29.053 -22.216 17.782 1.00 10.82 29 ILE B C 1
ATOM 663 O O . ILE B 1 28 ? 29.906 -22.076 16.910 1.00 10.54 29 ILE B O 1
ATOM 668 N N . ILE B 1 29 ? 28.607 -23.404 18.157 1.00 11.30 30 ILE B N 1
ATOM 669 C CA . ILE B 1 29 ? 28.970 -24.586 17.408 1.00 11.82 30 ILE B CA 1
ATOM 670 C C . ILE B 1 29 ? 27.935 -24.734 16.322 1.00 10.82 30 ILE B C 1
ATOM 671 O O . ILE B 1 29 ? 26.742 -24.771 16.608 1.00 11.68 30 ILE B O 1
ATOM 676 N N . VAL B 1 30 ? 28.391 -24.785 15.080 1.00 9.93 31 VAL B N 1
ATOM 677 C CA . VAL B 1 30 ? 27.503 -25.021 13.958 1.00 9.73 31 VAL B CA 1
ATOM 678 C C . VAL B 1 30 ? 27.568 -26.487 13.624 1.00 9.90 31 VAL B C 1
ATOM 679 O O . VAL B 1 30 ? 28.576 -26.991 13.140 1.00 10.88 31 VAL B O 1
ATOM 683 N N . HIS B 1 31 ? 26.482 -27.173 13.931 1.00 10.07 32 HIS B N 1
ATOM 684 C CA . HIS B 1 31 ? 26.348 -28.583 13.637 1.00 10.64 32 HIS B CA 1
ATOM 685 C C . HIS B 1 31 ? 26.124 -28.831 12.156 1.00 10.78 32 HIS B C 1
ATOM 686 O O . HIS B 1 31 ? 26.676 -29.781 11.609 1.00 10.87 32 HIS B O 1
ATOM 693 N N . GLN B 1 32 ? 25.301 -28.001 11.523 1.00 10.37 33 GLN B N 1
ATOM 694 C CA . GLN B 1 32 ? 24.999 -28.147 10.101 1.00 11.02 33 GLN B CA 1
ATOM 695 C C . GLN B 1 32 ? 24.830 -26.791 9.459 1.00 11.20 33 GLN B C 1
ATOM 696 O O . GLN B 1 32 ? 24.203 -25.908 10.034 1.00 11.33 33 GLN B O 1
ATOM 702 N N . LYS B 1 33 ? 25.363 -26.644 8.250 1.00 12.04 34 LYS B N 1
ATOM 703 C CA . LYS B 1 33 ? 25.171 -25.445 7.451 1.00 12.75 34 LYS B CA 1
ATOM 704 C C . LYS B 1 33 ? 24.022 -25.671 6.479 1.00 12.54 34 LYS B C 1
ATOM 705 O O . LYS B 1 33 ? 24.209 -25.771 5.267 1.00 13.62 34 LYS B O 1
ATOM 711 N N . ASP B 1 34 ? 22.817 -25.712 7.031 1.00 11.99 35 ASP B N 1
ATOM 712 C CA . ASP B 1 34 ? 21.619 -26.036 6.273 1.00 11.80 35 ASP B CA 1
ATOM 713 C C . ASP B 1 34 ? 21.367 -25.005 5.199 1.00 11.31 35 ASP B C 1
ATOM 714 O O . ASP B 1 34 ? 21.649 -23.834 5.398 1.00 12.08 35 ASP B O 1
ATOM 719 N N . PRO B 1 35 ? 20.793 -25.412 4.075 1.00 10.98 36 PRO B N 1
ATOM 720 C CA . PRO B 1 35 ? 20.357 -24.428 3.097 1.00 10.73 36 PRO B CA 1
ATOM 721 C C . PRO B 1 35 ? 19.218 -23.614 3.682 1.00 10.53 36 PRO B C 1
ATOM 722 O O . PRO B 1 35 ? 18.501 -24.089 4.568 1.00 11.40 36 PRO B O 1
ATOM 726 N N . ALA B 1 36 ? 19.094 -22.386 3.211 1.00 10.05 37 ALA B N 1
ATOM 727 C CA . ALA B 1 36 ? 17.988 -21.488 3.514 1.00 10.40 37 ALA B CA 1
ATOM 728 C C . ALA B 1 36 ? 18.341 -20.372 4.506 1.00 9.93 37 ALA B C 1
ATOM 729 O O . ALA B 1 36 ? 17.462 -19.654 4.937 1.00 10.47 37 ALA B O 1
ATOM 731 N N . GLY B 1 37 ? 19.625 -20.219 4.820 1.00 9.27 38 GLY B N 1
ATOM 732 C CA . GLY B 1 37 ? 20.116 -19.059 5.542 1.00 8.87 38 GLY B CA 1
ATOM 733 C C . GLY B 1 37 ? 20.164 -19.198 7.047 1.00 8.79 38 GLY B C 1
ATOM 734 O O . GLY B 1 37 ? 20.651 -18.319 7.719 1.00 8.05 38 GLY B O 1
ATOM 735 N N . TRP B 1 38 ? 19.644 -20.301 7.562 1.00 8.50 39 TRP B N 1
ATOM 736 C CA . TRP B 1 38 ? 19.623 -20.551 8.993 1.00 8.18 39 TRP B CA 1
ATOM 737 C C . TRP B 1 38 ? 20.304 -21.875 9.229 1.00 8.37 39 TRP B C 1
ATOM 738 O O . TRP B 1 38 ? 19.973 -22.874 8.625 1.00 9.02 39 TRP B O 1
ATOM 749 N N . TRP B 1 39 ? 21.296 -21.861 10.097 1.00 7.95 40 TRP B N 1
ATOM 750 C CA . TRP B 1 39 ? 22.113 -23.026 10.368 1.00 7.95 40 TRP B CA 1
ATOM 751 C C . TRP B 1 39 ? 21.773 -23.620 11.719 1.00 7.55 40 TRP B C 1
ATOM 752 O O . TRP B 1 39 ? 21.320 -22.929 12.628 1.00 8.21 40 TRP B O 1
ATOM 763 N N . GLU B 1 40 ? 22.007 -24.911 11.861 1.00 8.01 41 GLU B N 1
ATOM 764 C CA . GLU B 1 40 ? 21.772 -25.574 13.126 1.00 8.02 41 GLU B CA 1
ATOM 765 C C . GLU B 1 40 ? 22.968 -25.329 14.006 1.00 8.54 41 GLU B C 1
ATOM 766 O O . GLU B 1 40 ? 24.067 -25.821 13.731 1.00 9.03 41 GLU B O 1
ATOM 772 N N . GLY B 1 41 ? 22.759 -24.538 15.044 1.00 8.77 42 GLY B N 1
ATOM 773 C CA . GLY B 1 41 ? 23.825 -24.194 15.958 1.00 9.21 42 GLY B CA 1
ATOM 774 C C . GLY B 1 41 ? 23.519 -24.607 17.366 1.00 9.81 42 GLY B C 1
ATOM 775 O O . GLY B 1 41 ? 22.440 -25.074 17.693 1.00 9.64 42 GLY B O 1
ATOM 776 N N . GLU B 1 42 ? 24.502 -24.418 18.216 1.00 10.09 43 GLU B N 1
ATOM 777 C CA . GLU B 1 42 ? 24.348 -24.728 19.616 1.00 10.67 43 GLU B CA 1
ATOM 778 C C . GLU B 1 42 ? 25.120 -23.718 20.429 1.00 10.48 43 GLU B C 1
ATOM 779 O O . GLU B 1 42 ? 26.271 -23.408 20.118 1.00 10.70 43 GLU B O 1
ATOM 785 N N . LEU B 1 43 ? 24.469 -23.224 21.473 1.00 10.81 44 LEU B N 1
ATOM 786 C CA . LEU B 1 43 ? 25.066 -22.264 22.374 1.00 11.12 44 LEU B CA 1
ATOM 787 C C . LEU B 1 43 ? 24.393 -22.383 23.734 1.00 11.57 44 LEU B C 1
ATOM 788 O O . LEU B 1 43 ? 23.176 -22.399 23.833 1.00 11.19 44 LEU B O 1
ATOM 793 N N . ASN B 1 44 ? 25.204 -22.443 24.784 1.00 12.46 45 ASN B N 1
ATOM 794 C CA . ASN B 1 44 ? 24.719 -22.348 26.165 1.00 13.09 45 ASN B CA 1
ATOM 795 C C . ASN B 1 44 ? 23.633 -23.363 26.494 1.00 13.52 45 ASN B C 1
ATOM 796 O O . ASN B 1 44 ? 22.658 -23.048 27.173 1.00 14.92 45 ASN B O 1
ATOM 801 N N . GLY B 1 45 ? 23.835 -24.584 26.020 1.00 14.01 46 GLY B N 1
ATOM 802 C CA . GLY B 1 45 ? 22.926 -25.684 26.294 1.00 14.08 46 GLY B CA 1
ATOM 803 C C . GLY B 1 45 ? 21.641 -25.688 25.487 1.00 14.28 46 GLY B C 1
ATOM 804 O O . GLY B 1 45 ? 20.732 -26.453 25.806 1.00 15.30 46 GLY B O 1
ATOM 805 N N . LYS B 1 46 ? 21.573 -24.865 24.442 1.00 13.83 47 LYS B N 1
ATOM 806 C CA . LYS B 1 46 ? 20.424 -24.839 23.540 1.00 13.43 47 LYS B CA 1
ATOM 807 C C . LYS B 1 46 ? 20.886 -25.065 22.118 1.00 12.49 47 LYS B C 1
ATOM 808 O O . LYS B 1 46 ? 21.857 -24.481 21.664 1.00 11.54 47 LYS B O 1
ATOM 814 N N . ARG B 1 47 ? 20.165 -25.927 21.421 1.00 11.65 48 ARG B N 1
ATOM 815 C CA . ARG B 1 47 ? 20.349 -26.130 20.002 1.00 11.76 48 ARG B CA 1
ATOM 816 C C . ARG B 1 47 ? 19.243 -25.375 19.317 1.00 10.51 48 ARG B C 1
ATOM 817 O O . ARG B 1 47 ? 18.095 -25.402 19.745 1.00 11.14 48 ARG B O 1
ATOM 825 N N . GLY B 1 48 ? 19.579 -24.691 18.239 1.00 9.26 49 GLY B N 1
ATOM 826 C CA . GLY B 1 48 ? 18.586 -23.942 17.510 1.00 9.18 49 GLY B CA 1
ATOM 827 C C . GLY B 1 48 ? 19.180 -23.285 16.289 1.00 8.56 49 GLY B C 1
ATOM 828 O O . GLY B 1 48 ? 20.365 -23.423 15.990 1.00 8.77 49 GLY B O 1
ATOM 829 N N . TRP B 1 49 ? 18.346 -22.535 15.597 1.00 7.56 50 TRP B N 1
ATOM 830 C CA . TRP B 1 49 ? 18.727 -21.918 14.343 1.00 7.73 50 TRP B CA 1
ATOM 831 C C . TRP B 1 49 ? 19.524 -20.678 14.601 1.00 7.98 50 TRP B C 1
ATOM 832 O O . TRP B 1 49 ? 19.213 -19.912 15.506 1.00 8.48 50 TRP B O 1
ATOM 843 N N . VAL B 1 50 ? 20.515 -20.458 13.753 1.00 8.27 51 VAL B N 1
ATOM 844 C CA . VAL B 1 50 ? 21.331 -19.258 13.802 1.00 8.70 51 VAL B CA 1
ATOM 845 C C . VAL B 1 50 ? 21.332 -18.680 12.394 1.00 8.37 51 VAL B C 1
ATOM 846 O O . VAL B 1 50 ? 21.485 -19.418 11.428 1.00 8.32 51 VAL B O 1
ATOM 850 N N . PRO B 1 51 ? 21.149 -17.376 12.257 1.00 7.81 52 PRO B N 1
ATOM 851 C CA . PRO B 1 51 ? 21.177 -16.782 10.927 1.00 8.13 52 PRO B CA 1
ATOM 852 C C . PRO B 1 51 ? 22.612 -16.810 10.423 1.00 8.03 52 PRO B C 1
ATOM 853 O O . PRO B 1 51 ? 23.529 -16.319 11.078 1.00 7.59 52 PRO B O 1
ATOM 857 N N . ALA B 1 52 ? 22.811 -17.406 9.252 1.00 7.98 53 ALA B N 1
ATOM 858 C CA . ALA B 1 52 ? 24.154 -17.716 8.785 1.00 8.25 53 ALA B CA 1
ATOM 859 C C . ALA B 1 52 ? 24.971 -16.469 8.515 1.00 8.50 53 ALA B C 1
ATOM 860 O O . ALA B 1 52 ? 26.190 -16.499 8.610 1.00 9.64 53 ALA B O 1
ATOM 862 N N . ASN B 1 53 ? 24.305 -15.370 8.192 1.00 8.30 54 ASN B N 1
ATOM 863 C CA . ASN B 1 53 ? 25.009 -14.132 7.909 1.00 8.96 54 ASN B CA 1
ATOM 864 C C . ASN B 1 53 ? 25.439 -13.407 9.160 1.00 8.75 54 ASN B C 1
ATOM 865 O O . ASN B 1 53 ? 26.043 -12.353 9.078 1.00 9.30 54 ASN B O 1
ATOM 870 N N . TYR B 1 54 ? 25.133 -13.965 10.328 1.00 8.42 55 TYR B N 1
ATOM 871 C CA . TYR B 1 54 ? 25.484 -13.333 11.590 1.00 8.07 55 TYR B CA 1
ATOM 872 C C . TYR B 1 54 ? 26.746 -13.891 12.198 1.00 8.90 55 TYR B C 1
ATOM 873 O O . TYR B 1 54 ? 27.157 -13.444 13.255 1.00 9.37 55 TYR B O 1
ATOM 882 N N . VAL B 1 55 ? 27.336 -14.892 11.562 1.00 9.69 56 VAL B N 1
ATOM 883 C CA . VAL B 1 55 ? 28.470 -15.586 12.160 1.00 10.08 56 VAL B CA 1
ATOM 884 C C . VAL B 1 55 ? 29.637 -15.679 11.196 1.00 10.57 56 VAL B C 1
ATOM 885 O O . VAL B 1 55 ? 29.464 -15.659 9.985 1.00 11.26 56 VAL B O 1
ATOM 889 N N . GLN B 1 56 ? 30.824 -15.794 11.777 1.00 11.41 57 GLN B N 1
ATOM 890 C CA . GLN B 1 56 ? 32.059 -15.908 11.029 1.00 12.60 57 GLN B CA 1
ATOM 891 C C . GLN B 1 56 ? 32.770 -17.158 11.508 1.00 13.29 57 GLN B C 1
ATOM 892 O O . GLN B 1 56 ? 32.930 -17.367 12.708 1.00 12.55 57 GLN B O 1
ATOM 898 N N . ASP B 1 57 ? 33.196 -17.991 10.563 1.00 14.82 58 ASP B N 1
ATOM 899 C CA . ASP B 1 57 ? 33.967 -19.188 10.894 1.00 16.64 58 ASP B CA 1
ATOM 900 C C . ASP B 1 57 ? 35.265 -18.765 11.555 1.00 17.41 58 ASP B C 1
ATOM 901 O O . ASP B 1 57 ? 35.942 -17.862 11.061 1.00 17.58 58 ASP B O 1
ATOM 906 N N . ILE B 1 58 ? 35.594 -19.394 12.683 1.00 18.14 59 ILE B N 1
ATOM 907 C CA . ILE B 1 58 ? 36.854 -19.131 13.380 1.00 19.02 59 ILE B CA 1
ATOM 908 C C . ILE B 1 58 ? 37.655 -20.409 13.570 1.00 19.24 59 ILE B C 1
ATOM 909 O O . ILE B 1 58 ? 37.340 -21.456 13.016 1.00 19.58 59 ILE B O 1
ATOM 915 N N . GLY C 1 1 ? 19.331 13.785 29.875 1.00 23.54 2 GLY C N 1
ATOM 916 C CA . GLY C 1 1 ? 18.594 13.914 28.585 1.00 23.15 2 GLY C CA 1
ATOM 917 C C . GLY C 1 1 ? 17.108 13.645 28.769 1.00 22.61 2 GLY C C 1
ATOM 918 O O . GLY C 1 1 ? 16.493 14.181 29.696 1.00 22.77 2 GLY C O 1
ATOM 919 N N . PRO C 1 2 ? 16.524 12.806 27.913 1.00 22.07 3 PRO C N 1
ATOM 920 C CA . PRO C 1 2 ? 15.080 12.552 27.950 1.00 21.57 3 PRO C CA 1
ATOM 921 C C . PRO C 1 2 ? 14.663 11.564 29.037 1.00 20.69 3 PRO C C 1
ATOM 922 O O . PRO C 1 2 ? 13.472 11.395 29.301 1.00 20.88 3 PRO C O 1
ATOM 926 N N . GLY C 1 3 ? 15.638 10.916 29.656 1.00 19.13 4 GLY C N 1
ATOM 927 C CA . GLY C 1 3 ? 15.382 9.897 30.651 1.00 18.42 4 GLY C CA 1
ATOM 928 C C . GLY C 1 3 ? 16.473 8.855 30.621 1.00 17.51 4 GLY C C 1
ATOM 929 O O . GLY C 1 3 ? 17.439 8.970 29.865 1.00 18.31 4 GLY C O 1
ATOM 930 N N . ILE C 1 4 ? 16.325 7.836 31.452 1.00 16.37 5 ILE C N 1
ATOM 931 C CA . ILE C 1 4 ? 17.311 6.771 31.504 1.00 15.77 5 ILE C CA 1
ATOM 932 C C . ILE C 1 4 ? 16.971 5.689 30.490 1.00 15.17 5 ILE C C 1
ATOM 933 O O . ILE C 1 4 ? 15.823 5.528 30.078 1.00 15.18 5 ILE C O 1
ATOM 938 N N . GLN C 1 5 ? 17.994 4.961 30.085 1.00 14.09 6 GLN C N 1
ATOM 939 C CA . GLN C 1 5 ? 17.847 3.829 29.203 1.00 14.09 6 GLN C CA 1
ATOM 940 C C . GLN C 1 5 ? 17.716 2.596 30.057 1.00 12.53 6 GLN C C 1
ATOM 941 O O . GLN C 1 5 ? 18.463 2.408 31.013 1.00 12.23 6 GLN C O 1
ATOM 947 N N . VAL C 1 6 ? 16.740 1.771 29.724 1.00 11.07 7 VAL C N 1
ATOM 948 C CA . VAL C 1 6 ? 16.601 0.470 30.342 1.00 10.69 7 VAL C CA 1
ATOM 949 C C . VAL C 1 6 ? 16.488 -0.557 29.245 1.00 10.41 7 VAL C C 1
ATOM 950 O O . VAL C 1 6 ? 16.077 -0.254 28.132 1.00 10.48 7 VAL C O 1
ATOM 954 N N . LYS C 1 7 ? 16.841 -1.786 29.583 1.00 10.46 8 LYS C N 1
ATOM 955 C CA . LYS C 1 7 ? 16.672 -2.898 28.682 1.00 10.59 8 LYS C CA 1
ATOM 956 C C . LYS C 1 7 ? 15.512 -3.726 29.182 1.00 9.95 8 LYS C C 1
ATOM 957 O O . LYS C 1 7 ? 15.408 -4.007 30.375 1.00 10.14 8 LYS C O 1
ATOM 959 N N . ALA C 1 8 ? 14.644 -4.112 28.265 1.00 9.71 9 ALA C N 1
ATOM 960 C CA . ALA C 1 8 ? 13.571 -5.030 28.581 1.00 9.61 9 ALA C CA 1
ATOM 961 C C . ALA C 1 8 ? 14.190 -6.395 28.812 1.00 9.70 9 ALA C C 1
ATOM 962 O O . ALA C 1 8 ? 14.914 -6.911 27.967 1.00 9.80 9 ALA C O 1
ATOM 964 N N . LEU C 1 9 ? 13.883 -6.977 29.958 1.00 9.70 10 LEU C N 1
ATOM 965 C CA . LEU C 1 9 ? 14.376 -8.290 30.325 1.00 10.71 10 LEU C CA 1
ATOM 966 C C . LEU C 1 9 ? 13.473 -9.383 29.802 1.00 10.65 10 LEU C C 1
ATOM 967 O O . LEU C 1 9 ? 13.893 -10.529 29.690 1.00 11.76 10 LEU C O 1
ATOM 972 N N . TYR C 1 10 ? 12.225 -9.031 29.504 1.00 10.18 11 TYR C N 1
ATOM 973 C CA . TYR C 1 10 ? 11.232 -9.984 29.029 1.00 10.36 11 TYR C CA 1
ATOM 974 C C . TYR C 1 10 ? 10.361 -9.306 27.998 1.00 9.91 11 TYR C C 1
ATOM 975 O O . TYR C 1 10 ? 10.290 -8.083 27.932 1.00 9.21 11 TYR C O 1
ATOM 984 N N . ASP C 1 11 ? 9.684 -10.109 27.198 1.00 10.01 12 ASP C N 1
ATOM 985 C CA . ASP C 1 11 ? 8.653 -9.609 26.314 1.00 10.24 12 ASP C CA 1
ATOM 986 C C . ASP C 1 11 ? 7.478 -9.162 27.150 1.00 9.77 12 ASP C C 1
ATOM 987 O O . ASP C 1 11 ? 7.139 -9.778 28.163 1.00 9.80 12 ASP C O 1
ATOM 992 N N . TYR C 1 12 ? 6.845 -8.088 26.714 1.00 9.89 13 TYR C N 1
ATOM 993 C CA . TYR C 1 12 ? 5.583 -7.682 27.279 1.00 10.45 13 TYR C CA 1
ATOM 994 C C . TYR C 1 12 ? 4.644 -7.198 26.176 1.00 10.91 13 TYR C C 1
ATOM 995 O O . TYR C 1 12 ? 5.006 -6.377 25.350 1.00 9.95 13 TYR C O 1
ATOM 1004 N N . ASP C 1 13 ? 3.419 -7.702 26.193 1.00 11.92 14 ASP C N 1
ATOM 1005 C CA . ASP C 1 13 ? 2.392 -7.287 25.258 1.00 12.62 14 ASP C CA 1
ATOM 1006 C C . ASP C 1 13 ? 1.392 -6.422 25.983 1.00 12.18 14 ASP C C 1
ATOM 1007 O O . ASP C 1 13 ? 0.813 -6.845 26.970 1.00 12.58 14 ASP C O 1
ATOM 1012 N N . ALA C 1 14 ? 1.212 -5.198 25.501 1.00 12.18 15 ALA C N 1
ATOM 1013 C CA . ALA C 1 14 ? 0.304 -4.244 26.128 1.00 12.62 15 ALA C CA 1
ATOM 1014 C C . ALA C 1 14 ? -1.073 -4.857 26.332 1.00 13.08 15 ALA C C 1
ATOM 1015 O O . ALA C 1 14 ? -1.654 -5.428 25.401 1.00 12.75 15 ALA C O 1
ATOM 1017 N N . GLN C 1 15 ? -1.592 -4.725 27.546 1.00 13.99 16 GLN C N 1
ATOM 1018 C CA . GLN C 1 15 ? -2.899 -5.271 27.916 1.00 15.19 16 GLN C CA 1
ATOM 1019 C C . GLN C 1 15 ? -3.978 -4.218 28.073 1.00 16.51 16 GLN C C 1
ATOM 1020 O O . GLN C 1 15 ? -5.162 -4.526 27.965 1.00 16.90 16 GLN C O 1
ATOM 1026 N N . THR C 1 16 ? -3.583 -2.988 28.367 1.00 17.83 17 THR C N 1
ATOM 1027 C CA . THR C 1 16 ? -4.561 -1.930 28.578 1.00 19.06 17 THR C CA 1
ATOM 1028 C C . THR C 1 16 ? -4.122 -0.682 27.846 1.00 19.47 17 THR C C 1
ATOM 1029 O O . THR C 1 16 ? -3.126 -0.697 27.109 1.00 20.49 17 THR C O 1
ATOM 1033 N N . GLY C 1 17 ? -4.901 0.378 28.019 1.00 19.50 18 GLY C N 1
ATOM 1034 C CA . GLY C 1 17 ? -4.641 1.648 27.378 1.00 18.97 18 GLY C CA 1
ATOM 1035 C C . GLY C 1 17 ? -3.273 2.195 27.710 1.00 17.94 18 GLY C C 1
ATOM 1036 O O . GLY C 1 17 ? -2.853 2.229 28.871 1.00 18.94 18 GLY C O 1
ATOM 1037 N N . ASP C 1 18 ? -2.554 2.598 26.674 1.00 16.35 19 ASP C N 1
ATOM 1038 C CA . ASP C 1 18 ? -1.341 3.369 26.855 1.00 15.08 19 ASP C CA 1
ATOM 1039 C C . ASP C 1 18 ? -0.195 2.593 27.469 1.00 13.11 19 ASP C C 1
ATOM 1040 O O . ASP C 1 18 ? 0.727 3.202 27.971 1.00 14.16 19 ASP C O 1
ATOM 1045 N N . GLU C 1 19 ? -0.247 1.269 27.448 1.00 10.62 20 GLU C N 1
ATOM 1046 C CA . GLU C 1 19 ? 0.920 0.469 27.766 1.00 9.98 20 GLU C CA 1
ATOM 1047 C C . GLU C 1 19 ? 1.732 0.260 26.515 1.00 9.69 20 GLU C C 1
ATOM 1048 O O . GLU C 1 19 ? 1.184 0.170 25.421 1.00 9.90 20 GLU C O 1
ATOM 1054 N N . LEU C 1 20 ? 3.042 0.149 26.682 1.00 9.23 21 LEU C N 1
ATOM 1055 C CA . LEU C 1 20 ? 3.926 -0.205 25.578 1.00 9.68 21 LEU C CA 1
ATOM 1056 C C . LEU C 1 20 ? 3.999 -1.698 25.427 1.00 9.99 21 LEU C C 1
ATOM 1057 O O . LEU C 1 20 ? 3.935 -2.442 26.400 1.00 11.15 21 LEU C O 1
ATOM 1062 N N . THR C 1 21 ? 4.105 -2.129 24.186 1.00 10.27 22 THR C N 1
ATOM 1063 C CA . THR C 1 21 ? 4.500 -3.474 23.870 1.00 10.36 22 THR C CA 1
ATOM 1064 C C . THR C 1 21 ? 5.971 -3.441 23.562 1.00 10.26 22 THR C C 1
ATOM 1065 O O . THR C 1 21 ? 6.451 -2.531 22.881 1.00 10.88 22 THR C O 1
ATOM 1069 N N . PHE C 1 22 ? 6.697 -4.429 24.061 1.00 10.08 23 PHE C N 1
ATOM 1070 C CA . PHE C 1 22 ? 8.107 -4.524 23.763 1.00 10.05 23 PHE C CA 1
ATOM 1071 C C . PHE C 1 22 ? 8.582 -5.951 23.853 1.00 10.45 23 PHE C C 1
ATOM 1072 O O . PHE C 1 22 ? 7.857 -6.839 24.297 1.00 10.70 23 PHE C O 1
ATOM 1080 N N . LYS C 1 23 ? 9.801 -6.168 23.395 1.00 10.63 24 LYS C N 1
ATOM 1081 C CA . LYS C 1 23 ? 10.412 -7.476 23.426 1.00 11.35 24 LYS C CA 1
ATOM 1082 C C . LYS C 1 23 ? 11.656 -7.432 24.262 1.00 11.25 24 LYS C C 1
ATOM 1083 O O . LYS C 1 23 ? 12.293 -6.397 24.405 1.00 11.16 24 LYS C O 1
ATOM 1089 N N . GLU C 1 24 ? 12.011 -8.580 24.812 1.00 11.98 25 GLU C N 1
ATOM 1090 C CA . GLU C 1 24 ? 13.278 -8.734 25.489 1.00 12.44 25 GLU C CA 1
ATOM 1091 C C . GLU C 1 24 ? 14.370 -8.160 24.591 1.00 12.06 25 GLU C C 1
ATOM 1092 O O . GLU C 1 24 ? 14.436 -8.460 23.397 1.00 12.57 25 GLU C O 1
ATOM 1098 N N . GLY C 1 25 ? 15.210 -7.319 25.174 1.00 11.74 26 GLY C N 1
ATOM 1099 C CA . GLY C 1 25 ? 16.307 -6.727 24.448 1.00 11.72 26 GLY C CA 1
ATOM 1100 C C . GLY C 1 25 ? 15.996 -5.346 23.919 1.00 11.40 26 GLY C C 1
ATOM 1101 O O . GLY C 1 25 ? 16.901 -4.656 23.484 1.00 12.38 26 GLY C O 1
ATOM 1102 N N . ASP C 1 26 ? 14.733 -4.929 23.940 1.00 10.64 27 ASP C N 1
ATOM 1103 C CA . ASP C 1 26 ? 14.397 -3.569 23.552 1.00 10.40 27 ASP C CA 1
ATOM 1104 C C . ASP C 1 26 ? 15.004 -2.599 24.529 1.00 10.32 27 ASP C C 1
ATOM 1105 O O . ASP C 1 26 ? 15.044 -2.852 25.727 1.00 10.89 27 ASP C O 1
ATOM 1110 N N . THR C 1 27 ? 15.490 -1.486 24.012 1.00 10.36 28 THR C N 1
ATOM 1111 C CA . THR C 1 27 ? 15.917 -0.395 24.842 1.00 11.13 28 THR C CA 1
ATOM 1112 C C . THR C 1 27 ? 14.765 0.575 24.930 1.00 10.91 28 THR C C 1
ATOM 1113 O O . THR C 1 27 ? 14.224 0.991 23.914 1.00 11.82 28 THR C O 1
ATOM 1117 N N . ILE C 1 28 ? 14.374 0.891 26.154 1.00 10.32 29 ILE C N 1
ATOM 1118 C CA . ILE C 1 28 ? 13.253 1.759 26.421 1.00 10.60 29 ILE C CA 1
ATOM 1119 C C . ILE C 1 28 ? 13.787 2.965 27.137 1.00 10.69 29 ILE C C 1
ATOM 1120 O O . ILE C 1 28 ? 14.633 2.837 28.017 1.00 10.12 29 ILE C O 1
ATOM 1125 N N . ILE C 1 29 ? 13.303 4.140 26.763 1.00 11.00 30 ILE C N 1
ATOM 1126 C CA . ILE C 1 29 ? 13.628 5.340 27.503 1.00 11.43 30 ILE C CA 1
ATOM 1127 C C . ILE C 1 29 ? 12.594 5.475 28.586 1.00 10.63 30 ILE C C 1
ATOM 1128 O O . ILE C 1 29 ? 11.406 5.503 28.291 1.00 11.27 30 ILE C O 1
ATOM 1133 N N . VAL C 1 30 ? 13.039 5.540 29.831 1.00 9.96 31 VAL C N 1
ATOM 1134 C CA . VAL C 1 30 ? 12.138 5.764 30.948 1.00 10.11 31 VAL C CA 1
ATOM 1135 C C . VAL C 1 30 ? 12.179 7.233 31.290 1.00 9.70 31 VAL C C 1
ATOM 1136 O O . VAL C 1 30 ? 13.185 7.743 31.769 1.00 10.41 31 VAL C O 1
ATOM 1140 N N . HIS C 1 31 ? 11.080 7.912 31.000 1.00 9.65 32 HIS C N 1
ATOM 1141 C CA . HIS C 1 31 ? 10.917 9.328 31.281 1.00 10.02 32 HIS C CA 1
ATOM 1142 C C . HIS C 1 31 ? 10.678 9.585 32.753 1.00 9.81 32 HIS C C 1
ATOM 1143 O O . HIS C 1 31 ? 11.197 10.550 33.298 1.00 10.23 32 HIS C O 1
ATOM 1150 N N . GLN C 1 32 ? 9.860 8.749 33.379 1.00 9.24 33 GLN C N 1
ATOM 1151 C CA . GLN C 1 32 ? 9.562 8.903 34.800 1.00 9.99 33 GLN C CA 1
ATOM 1152 C C . GLN C 1 32 ? 9.428 7.545 35.453 1.00 10.53 33 GLN C C 1
ATOM 1153 O O . 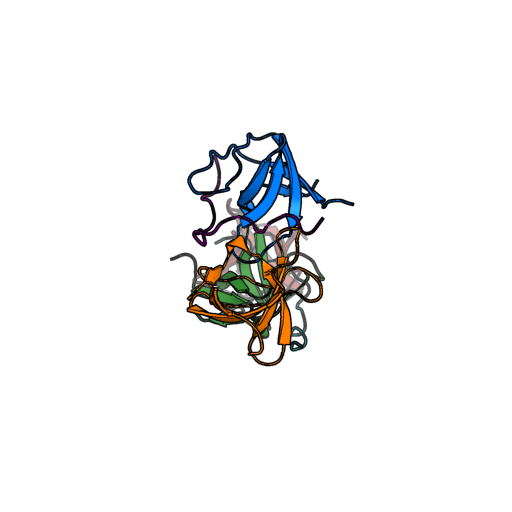GLN C 1 32 ? 8.834 6.641 34.877 1.00 10.71 33 GLN C O 1
ATOM 1159 N N . LYS C 1 33 ? 9.974 7.411 36.661 1.00 11.64 34 LYS C N 1
ATOM 1160 C CA . LYS C 1 33 ? 9.797 6.210 37.472 1.00 12.32 34 LYS C CA 1
ATOM 1161 C C . LYS C 1 33 ? 8.641 6.429 38.437 1.00 12.30 34 LYS C C 1
ATOM 1162 O O . LYS C 1 33 ? 8.818 6.544 39.651 1.00 13.80 34 LYS C O 1
ATOM 1168 N N . ASP C 1 34 ? 7.439 6.455 37.880 1.00 11.68 35 ASP C N 1
ATOM 1169 C CA . ASP C 1 34 ? 6.238 6.785 38.629 1.00 11.42 35 ASP C CA 1
ATOM 1170 C C . ASP C 1 34 ? 5.986 5.766 39.710 1.00 11.08 35 ASP C C 1
ATOM 1171 O O . ASP C 1 34 ? 6.273 4.593 39.523 1.00 11.71 35 ASP C O 1
ATOM 1176 N N . PRO C 1 35 ? 5.410 6.183 40.827 1.00 10.89 36 PRO C N 1
ATOM 1177 C CA . PRO C 1 35 ? 4.986 5.212 41.821 1.00 10.85 36 PRO C CA 1
ATOM 1178 C C . PRO C 1 35 ? 3.869 4.378 41.231 1.00 10.54 36 PRO C C 1
ATOM 1179 O O . PRO C 1 35 ? 3.161 4.846 40.338 1.00 11.39 36 PRO C O 1
ATOM 1183 N N . ALA C 1 36 ? 3.752 3.148 41.700 1.00 9.94 37 ALA C N 1
ATOM 1184 C CA . ALA C 1 36 ? 2.657 2.244 41.385 1.00 10.45 37 ALA C CA 1
ATOM 1185 C C . ALA C 1 36 ? 3.035 1.128 40.406 1.00 9.84 37 ALA C C 1
ATOM 1186 O O . ALA C 1 36 ? 2.172 0.398 39.979 1.00 10.76 37 ALA C O 1
ATOM 1188 N N . GLY C 1 37 ? 4.321 0.994 40.086 1.00 9.41 38 GLY C N 1
ATOM 1189 C CA . GLY C 1 37 ? 4.838 -0.172 39.384 1.00 8.77 38 GLY C CA 1
ATOM 1190 C C . GLY C 1 37 ? 4.904 -0.043 37.878 1.00 8.97 38 GLY C C 1
ATOM 1191 O O . GLY C 1 37 ? 5.414 -0.921 37.207 1.00 8.41 38 GLY C O 1
ATOM 1192 N N . TRP C 1 38 ? 4.368 1.053 37.361 1.00 8.48 39 TRP C N 1
ATOM 1193 C CA . TRP C 1 38 ? 4.337 1.305 35.935 1.00 7.95 39 TRP C CA 1
ATOM 1194 C C . TRP C 1 38 ? 4.989 2.632 35.687 1.00 8.14 39 TRP C C 1
ATOM 1195 O O . TRP C 1 38 ? 4.641 3.641 36.287 1.00 9.21 39 TRP C O 1
ATOM 1206 N N . TRP C 1 39 ? 5.978 2.612 34.819 1.00 7.81 40 TRP C N 1
ATOM 1207 C CA . TRP C 1 39 ? 6.787 3.777 34.548 1.00 8.14 40 TRP C CA 1
ATOM 1208 C C . TRP C 1 39 ? 6.442 4.365 33.195 1.00 7.83 40 TRP C C 1
ATOM 1209 O O . TRP C 1 39 ? 6.002 3.678 32.280 1.00 8.03 40 TRP C O 1
ATOM 1220 N N . GLU C 1 40 ? 6.653 5.659 33.054 1.00 8.29 41 GLU C N 1
ATOM 1221 C CA . GLU C 1 40 ? 6.402 6.318 31.792 1.00 8.41 41 GLU C CA 1
ATOM 1222 C C . GLU C 1 40 ? 7.610 6.093 30.910 1.00 8.51 41 GLU C C 1
ATOM 1223 O O . GLU C 1 40 ? 8.690 6.610 31.177 1.00 9.24 41 GLU C O 1
ATOM 1229 N N . GLY C 1 41 ? 7.424 5.294 29.873 1.00 8.83 42 GLY C N 1
ATOM 1230 C CA . GLY C 1 41 ? 8.496 4.957 28.966 1.00 8.68 42 GLY C CA 1
ATOM 1231 C C . GLY C 1 41 ? 8.188 5.369 27.553 1.00 9.02 42 GLY C C 1
ATOM 1232 O O . GLY C 1 41 ? 7.107 5.836 27.214 1.00 9.29 42 GLY C O 1
ATOM 1233 N N . GLU C 1 42 ? 9.172 5.173 26.706 1.00 9.30 43 GLU C N 1
ATOM 1234 C CA . GLU C 1 42 ? 9.029 5.470 25.303 1.00 9.85 43 GLU C CA 1
ATOM 1235 C C . GLU C 1 42 ? 9.834 4.478 24.495 1.00 10.13 43 GLU C C 1
ATOM 1236 O O . GLU C 1 42 ? 10.984 4.172 24.815 1.00 10.42 43 GLU C O 1
ATOM 1242 N N . LEU C 1 43 ? 9.209 4.002 23.433 1.00 10.38 44 LEU C N 1
ATOM 1243 C CA . LEU C 1 43 ? 9.818 3.038 22.546 1.00 11.01 44 LEU C CA 1
ATOM 1244 C C . LEU C 1 43 ? 9.138 3.126 21.187 1.00 11.51 44 LEU C C 1
ATOM 1245 O O . LEU C 1 43 ? 7.917 3.115 21.082 1.00 11.36 44 LEU C O 1
ATOM 1250 N N . ASN C 1 44 ? 9.948 3.189 20.135 1.00 12.59 45 ASN C N 1
ATOM 1251 C CA . ASN C 1 44 ? 9.459 3.082 18.759 1.00 13.35 45 ASN C CA 1
ATOM 1252 C C . ASN C 1 44 ? 8.354 4.082 18.415 1.00 13.77 45 ASN C C 1
ATOM 1253 O O . ASN C 1 44 ? 7.386 3.745 17.737 1.00 15.41 45 ASN C O 1
ATOM 1258 N N . GLY C 1 45 ? 8.519 5.314 18.876 1.00 14.08 46 GLY C N 1
ATOM 1259 C CA . GLY C 1 45 ? 7.581 6.383 18.569 1.00 14.14 46 GLY C CA 1
ATOM 1260 C C . GLY C 1 45 ? 6.343 6.456 19.443 1.00 14.10 46 GLY C C 1
ATOM 1261 O O . GLY C 1 45 ? 5.489 7.318 19.217 1.00 15.38 46 GLY C O 1
ATOM 1262 N N . LYS C 1 46 ? 6.256 5.585 20.447 1.00 13.43 47 LYS C N 1
ATOM 1263 C CA . LYS C 1 46 ? 5.113 5.541 21.346 1.00 12.73 47 LYS C CA 1
ATOM 1264 C C . LYS C 1 46 ? 5.561 5.778 22.765 1.00 12.17 47 LYS C C 1
ATOM 1265 O O . LYS C 1 46 ? 6.553 5.234 23.224 1.00 11.53 47 LYS C O 1
ATOM 1267 N N . ARG C 1 47 ? 4.787 6.589 23.457 1.00 11.54 48 ARG C N 1
ATOM 1268 C CA . ARG C 1 47 ? 4.973 6.841 24.857 1.00 11.33 48 ARG C CA 1
ATOM 1269 C C . ARG C 1 47 ? 3.896 6.088 25.585 1.00 10.26 48 ARG C C 1
ATOM 1270 O O . ARG C 1 47 ? 2.741 6.108 25.184 1.00 10.61 48 ARG C O 1
ATOM 1278 N N . GLY C 1 48 ? 4.261 5.437 26.674 1.00 9.21 49 GLY C N 1
ATOM 1279 C CA . GLY C 1 48 ? 3.296 4.669 27.415 1.00 9.24 49 GLY C CA 1
ATOM 1280 C C . GLY C 1 48 ? 3.897 4.031 28.640 1.00 8.67 49 GLY C C 1
ATOM 1281 O O . GLY C 1 48 ? 5.076 4.195 28.949 1.00 9.28 49 GLY C O 1
ATOM 1282 N N . TRP C 1 49 ? 3.067 3.282 29.333 1.00 7.96 50 TRP C N 1
ATOM 1283 C CA . TRP C 1 49 ? 3.447 2.668 30.578 1.00 8.07 50 TRP C CA 1
ATOM 1284 C C . TRP C 1 49 ? 4.264 1.424 30.328 1.00 8.56 50 TRP C C 1
ATOM 1285 O O . TRP C 1 49 ? 3.966 0.655 29.423 1.00 8.72 50 TRP C O 1
ATOM 1296 N N . VAL C 1 50 ? 5.261 1.210 31.180 1.00 8.59 51 VAL C N 1
ATOM 1297 C CA . VAL C 1 50 ? 6.134 0.041 31.126 1.00 8.90 51 VAL C CA 1
ATOM 1298 C C . VAL C 1 50 ? 6.105 -0.557 32.531 1.00 8.10 51 VAL C C 1
ATOM 1299 O O . VAL C 1 50 ? 6.231 0.180 33.506 1.00 8.18 51 VAL C O 1
ATOM 1303 N N . PRO C 1 51 ? 5.948 -1.869 32.658 1.00 7.73 52 PRO C N 1
ATOM 1304 C CA . PRO C 1 51 ? 5.972 -2.478 33.983 1.00 8.09 52 PRO C CA 1
ATOM 1305 C C . PRO C 1 51 ? 7.406 -2.450 34.494 1.00 7.93 52 PRO C C 1
ATOM 1306 O O . PRO C 1 51 ? 8.336 -2.930 33.848 1.00 8.12 52 PRO C O 1
ATOM 1310 N N . ALA C 1 52 ? 7.591 -1.853 35.660 1.00 8.20 53 ALA C N 1
ATOM 1311 C CA . ALA C 1 52 ? 8.923 -1.530 36.142 1.00 8.39 53 ALA C CA 1
ATOM 1312 C C . ALA C 1 52 ? 9.766 -2.762 36.403 1.00 8.45 53 ALA C C 1
ATOM 1313 O O . ALA C 1 52 ? 10.984 -2.716 36.301 1.00 9.57 53 ALA C O 1
ATOM 1315 N N . ASN C 1 53 ? 9.125 -3.870 36.737 1.00 8.53 54 ASN C N 1
ATOM 1316 C CA . ASN C 1 53 ? 9.859 -5.092 37.019 1.00 8.98 54 ASN C CA 1
ATOM 1317 C C . ASN C 1 53 ? 10.290 -5.822 35.768 1.00 8.73 54 ASN C C 1
ATOM 1318 O O . ASN C 1 53 ? 10.917 -6.865 35.858 1.00 9.24 54 ASN C O 1
ATOM 1323 N N . TYR C 1 54 ? 9.972 -5.276 34.596 1.00 8.63 55 TYR C N 1
ATOM 1324 C CA . TYR C 1 54 ? 10.351 -5.897 33.332 1.00 8.27 55 TYR C CA 1
ATOM 1325 C C . TYR C 1 54 ? 11.623 -5.346 32.738 1.00 8.69 55 TYR C C 1
ATOM 1326 O O . TYR C 1 54 ? 12.059 -5.811 31.694 1.00 9.40 55 TYR C O 1
ATOM 1335 N N . VAL C 1 55 ? 12.200 -4.342 33.376 1.00 9.26 56 VAL C N 1
ATOM 1336 C CA . VAL C 1 55 ? 13.305 -3.622 32.780 1.00 9.75 56 VAL C CA 1
ATOM 1337 C C . VAL C 1 55 ? 14.480 -3.543 33.751 1.00 10.20 56 VAL C C 1
ATOM 1338 O O . VAL C 1 55 ? 14.308 -3.560 34.969 1.00 11.08 56 VAL C O 1
ATOM 1342 N N . GLN C 1 56 ? 15.670 -3.446 33.174 1.00 10.98 57 GLN C N 1
ATOM 1343 C CA . GLN C 1 56 ? 16.911 -3.329 33.919 1.00 11.91 57 GLN C CA 1
ATOM 1344 C C . GLN C 1 56 ? 17.598 -2.065 33.443 1.00 12.82 57 GLN C C 1
ATOM 1345 O O . GLN C 1 56 ? 17.764 -1.851 32.246 1.00 11.98 57 GLN C O 1
ATOM 1351 N N . ASP C 1 57 ? 17.995 -1.225 34.388 1.00 14.32 58 ASP C N 1
ATOM 1352 C CA . ASP C 1 57 ? 18.728 -0.012 34.047 1.00 16.28 58 ASP C CA 1
ATOM 1353 C C . ASP C 1 57 ? 20.031 -0.434 33.385 1.00 16.88 58 ASP C C 1
ATOM 1354 O O . ASP C 1 57 ? 20.705 -1.346 33.872 1.00 17.44 58 ASP C O 1
ATOM 1359 N N . ILE C 1 58 ? 20.354 0.185 32.250 1.00 17.73 59 ILE C N 1
ATOM 1360 C CA . ILE C 1 58 ? 21.601 -0.104 31.542 1.00 18.50 59 ILE C CA 1
ATOM 1361 C C . ILE C 1 58 ? 22.424 1.162 31.367 1.00 18.65 59 ILE C C 1
ATOM 1362 O O . ILE C 1 58 ? 22.098 2.204 31.932 1.00 19.20 59 ILE C O 1
ATOM 1368 N N . GLY D 1 1 ? -15.689 33.891 37.658 1.00 21.89 2 GLY D N 1
ATOM 1369 C CA . GLY D 1 1 ? -15.163 32.925 38.663 1.00 21.87 2 GLY D CA 1
ATOM 1370 C C . GLY D 1 1 ? -13.708 32.578 38.396 1.00 21.66 2 GLY D C 1
ATOM 1371 O O . GLY D 1 1 ? -13.116 33.053 37.422 1.00 21.85 2 GLY D O 1
ATOM 1372 N N . PRO D 1 2 ? -13.135 31.729 39.250 1.00 21.30 3 PRO D N 1
ATOM 1373 C CA . PRO D 1 2 ? -11.697 31.428 39.215 1.00 20.88 3 PRO D CA 1
ATOM 1374 C C . PRO D 1 2 ? -11.289 30.482 38.088 1.00 19.98 3 PRO D C 1
ATOM 1375 O O . PRO D 1 2 ? -10.106 30.351 37.777 1.00 20.35 3 PRO D O 1
ATOM 1379 N N . GLY D 1 3 ? -12.266 29.817 37.493 1.00 18.63 4 GLY D N 1
ATOM 1380 C CA . GLY D 1 3 ? -12.021 28.880 36.418 1.00 17.88 4 GLY D CA 1
ATOM 1381 C C . GLY D 1 3 ? -13.055 27.786 36.475 1.00 17.04 4 GLY D C 1
ATOM 1382 O O . GLY D 1 3 ? -14.025 27.876 37.229 1.00 17.70 4 GLY D O 1
ATOM 1383 N N . ILE D 1 4 ? -12.852 26.748 35.683 1.00 16.05 5 ILE D N 1
ATOM 1384 C CA . ILE D 1 4 ? -13.810 25.656 35.639 1.00 15.45 5 ILE D CA 1
ATOM 1385 C C . ILE D 1 4 ? -13.456 24.577 36.657 1.00 14.84 5 ILE D C 1
ATOM 1386 O O . ILE D 1 4 ? -12.309 24.420 37.065 1.00 14.59 5 ILE D O 1
ATOM 1391 N N . GLN D 1 5 ? -14.472 23.848 37.082 1.00 13.73 6 GLN D N 1
ATOM 1392 C CA . GLN D 1 5 ? -14.304 22.718 37.964 1.00 13.86 6 GLN D CA 1
ATOM 1393 C C . GLN D 1 5 ? -14.152 21.481 37.110 1.00 12.60 6 GLN D C 1
ATOM 1394 O O . GLN D 1 5 ? -14.887 21.288 36.148 1.00 12.55 6 GLN D O 1
ATOM 1400 N N . VAL D 1 6 ? -13.169 20.665 37.457 1.00 11.41 7 VAL D N 1
ATOM 1401 C CA . VAL D 1 6 ? -12.987 19.362 36.847 1.00 11.08 7 VAL D CA 1
ATOM 1402 C C . VAL D 1 6 ? -12.840 18.340 37.953 1.00 10.43 7 VAL D C 1
ATOM 1403 O O . VAL D 1 6 ? -12.438 18.662 39.065 1.00 10.76 7 VAL D O 1
ATOM 1407 N N . LYS D 1 7 ? -13.149 17.096 37.622 1.00 10.75 8 LYS D N 1
ATOM 1408 C CA . LYS D 1 7 ? -12.957 15.995 38.534 1.00 10.45 8 LYS D CA 1
ATOM 1409 C C . LYS D 1 7 ? -11.798 15.159 38.025 1.00 9.59 8 LYS D C 1
ATOM 1410 O O . LYS D 1 7 ? -11.699 14.880 36.826 1.00 10.22 8 LYS D O 1
ATOM 1412 N N . ALA D 1 8 ? -10.914 14.772 38.935 1.00 9.30 9 ALA D N 1
ATOM 1413 C CA . ALA D 1 8 ? -9.832 13.861 38.600 1.00 9.27 9 ALA D CA 1
ATOM 1414 C C . ALA D 1 8 ? -10.416 12.485 38.364 1.00 9.56 9 ALA D C 1
ATOM 1415 O O . ALA D 1 8 ? -11.138 11.955 39.208 1.00 9.90 9 ALA D O 1
ATOM 1417 N N . LEU D 1 9 ? -10.100 11.915 37.212 1.00 9.60 10 LEU D N 1
ATOM 1418 C CA . LEU D 1 9 ? -10.566 10.590 36.842 1.00 10.28 10 LEU D CA 1
ATOM 1419 C C . LEU D 1 9 ? -9.648 9.505 37.362 1.00 10.03 10 LEU D C 1
ATOM 1420 O O . LEU D 1 9 ? -10.060 8.353 37.478 1.00 10.90 10 LEU D O 1
ATOM 1425 N N . TYR D 1 10 ? -8.403 9.870 37.661 1.00 9.73 11 TYR D N 1
ATOM 1426 C CA . TYR D 1 10 ? -7.409 8.915 38.129 1.00 9.87 11 TYR D CA 1
ATOM 1427 C C . TYR D 1 10 ? -6.541 9.578 39.172 1.00 9.78 11 TYR D C 1
ATOM 1428 O O . TYR D 1 10 ? -6.476 10.806 39.232 1.00 9.49 11 TYR D O 1
ATOM 1437 N N . ASP D 1 11 ? -5.864 8.763 39.971 1.00 10.13 12 ASP D N 1
ATOM 1438 C CA . ASP D 1 11 ? -4.828 9.237 40.868 1.00 10.33 12 ASP D CA 1
ATOM 1439 C C . ASP D 1 11 ? -3.656 9.700 40.033 1.00 9.88 12 ASP D C 1
ATOM 1440 O O . ASP D 1 11 ? -3.300 9.074 39.037 1.00 9.69 12 ASP D O 1
ATOM 1445 N N . TYR D 1 12 ? -3.039 10.785 40.455 1.00 9.83 13 TYR D N 1
ATOM 1446 C CA . TYR D 1 12 ? -1.794 11.206 39.867 1.00 10.51 13 TYR D CA 1
ATOM 1447 C C . TYR D 1 12 ? -0.864 11.670 40.978 1.00 10.90 13 TYR D C 1
ATOM 1448 O O . TYR D 1 12 ? -1.247 12.463 41.819 1.00 10.17 13 TYR D O 1
ATOM 1457 N N . ASP D 1 13 ? 0.361 11.154 40.978 1.00 11.67 14 ASP D N 1
ATOM 1458 C CA . ASP D 1 13 ? 1.388 11.561 41.929 1.00 12.68 14 ASP D CA 1
ATOM 1459 C C . ASP D 1 13 ? 2.380 12.431 41.188 1.00 12.32 14 ASP D C 1
ATOM 1460 O O . ASP D 1 13 ? 2.993 11.986 40.225 1.00 12.74 14 ASP D O 1
ATOM 1465 N N . ALA D 1 14 ? 2.526 13.673 41.632 1.00 12.12 15 ALA D N 1
ATOM 1466 C CA . ALA D 1 14 ? 3.428 14.624 40.989 1.00 12.41 15 ALA D CA 1
ATOM 1467 C C . ALA D 1 14 ? 4.815 14.018 40.784 1.00 12.76 15 ALA D C 1
ATOM 1468 O O . ALA D 1 14 ? 5.398 13.454 41.710 1.00 12.90 15 ALA D O 1
ATOM 1470 N N . GLN D 1 15 ? 5.332 14.150 39.567 1.00 13.58 16 GLN D N 1
ATOM 1471 C CA . GLN D 1 15 ? 6.644 13.621 39.200 1.00 14.84 16 GLN D CA 1
ATOM 1472 C C . GLN D 1 15 ? 7.696 14.697 39.034 1.00 16.24 16 GLN D C 1
ATOM 1473 O O . GLN D 1 15 ? 8.887 14.416 39.123 1.00 16.44 16 GLN D O 1
ATOM 1479 N N . THR D 1 16 ? 7.269 15.919 38.750 1.00 17.33 17 THR D N 1
ATOM 1480 C CA . THR D 1 16 ? 8.212 17.008 38.566 1.00 18.87 17 THR D CA 1
ATOM 1481 C C . THR D 1 16 ? 7.734 18.194 39.363 1.00 18.98 17 THR D C 1
ATOM 1482 O O . THR D 1 16 ? 6.701 18.126 40.046 1.00 19.79 17 THR D O 1
ATOM 1486 N N . GLY D 1 17 ? 8.520 19.263 39.322 1.00 19.07 18 GLY D N 1
ATOM 1487 C CA . GLY D 1 17 ? 8.198 20.476 40.037 1.00 18.67 18 GLY D CA 1
ATOM 1488 C C . GLY D 1 17 ? 6.870 21.035 39.585 1.00 17.76 18 GLY D C 1
ATOM 1489 O O . GLY D 1 17 ? 6.543 21.060 38.396 1.00 18.91 18 GLY D O 1
ATOM 1490 N N . ASP D 1 18 ? 6.081 21.449 40.560 1.00 16.36 19 ASP D N 1
ATOM 1491 C CA . ASP D 1 18 ? 4.892 22.239 40.304 1.00 15.00 19 ASP D CA 1
ATOM 1492 C C . ASP D 1 18 ? 3.760 21.464 39.681 1.00 13.17 19 ASP D C 1
ATOM 1493 O O . ASP D 1 18 ? 2.835 22.072 39.189 1.00 14.12 19 ASP D O 1
ATOM 1498 N N . GLU D 1 19 ? 3.831 20.142 39.705 1.00 11.05 20 GLU D N 1
ATOM 1499 C CA . GLU D 1 19 ? 2.675 19.326 39.382 1.00 10.08 20 GLU D CA 1
ATOM 1500 C C . GLU D 1 19 ? 1.870 19.113 40.638 1.00 9.73 20 GLU D C 1
ATOM 1501 O O . GLU D 1 19 ? 2.432 19.023 41.731 1.00 9.76 20 GLU D O 1
ATOM 1507 N N . LEU D 1 20 ? 0.561 19.006 40.484 1.00 9.88 21 LEU D N 1
ATOM 1508 C CA . LEU D 1 20 ? -0.305 18.649 41.593 1.00 9.98 21 LEU D CA 1
ATOM 1509 C C . LEU D 1 20 ? -0.348 17.153 41.740 1.00 10.35 21 LEU D C 1
ATOM 1510 O O . LEU D 1 20 ? -0.282 16.412 40.764 1.00 11.32 21 LEU D O 1
ATOM 1515 N N . THR D 1 21 ? -0.413 16.716 42.982 1.00 10.52 22 THR D N 1
ATOM 1516 C CA . THR D 1 21 ? -0.771 15.363 43.304 1.00 10.37 22 THR D CA 1
ATOM 1517 C C . THR D 1 21 ? -2.247 15.391 43.596 1.00 9.94 22 THR D C 1
ATOM 1518 O O . THR D 1 21 ? -2.747 16.302 44.256 1.00 10.65 22 THR D O 1
ATOM 1522 N N . PHE D 1 22 ? -2.962 14.408 43.089 1.00 9.66 23 PHE D N 1
ATOM 1523 C CA . PHE D 1 22 ? -4.370 14.306 43.395 1.00 9.71 23 PHE D CA 1
ATOM 1524 C C . PHE D 1 22 ? -4.817 12.880 43.308 1.00 10.23 23 PHE D C 1
ATOM 1525 O O . PHE D 1 22 ? -4.093 12.007 42.849 1.00 10.10 23 PHE D O 1
ATOM 1533 N N . LYS D 1 23 ? -6.022 12.654 43.784 1.00 10.59 24 LYS D N 1
ATOM 1534 C CA . LYS D 1 23 ? -6.622 11.350 43.742 1.00 11.07 24 LYS D CA 1
ATOM 1535 C C . LYS D 1 23 ? -7.875 11.407 42.920 1.00 11.19 24 LYS D C 1
ATOM 1536 O O . LYS D 1 23 ? -8.524 12.438 42.798 1.00 10.75 24 LYS D O 1
ATOM 1542 N N . GLU D 1 24 ? -8.215 10.273 42.345 1.00 11.87 25 GLU D N 1
ATOM 1543 C CA . GLU D 1 24 ? -9.483 10.111 41.687 1.00 12.50 25 GLU D CA 1
ATOM 1544 C C . GLU D 1 24 ? -10.570 10.661 42.601 1.00 12.40 25 GLU D C 1
ATOM 1545 O O . GLU D 1 24 ? -10.610 10.347 43.793 1.00 12.60 25 GLU D O 1
ATOM 1551 N N . GLY D 1 25 ? -11.418 11.509 42.036 1.00 12.00 26 GLY D N 1
ATOM 1552 C CA . GLY D 1 25 ? -12.529 12.080 42.761 1.00 12.07 26 GLY D CA 1
ATOM 1553 C C . GLY D 1 25 ? -12.261 13.483 43.244 1.00 11.79 26 GLY D C 1
ATOM 1554 O O . GLY D 1 25 ? -13.181 14.190 43.628 1.00 12.32 26 GLY D O 1
ATOM 1555 N N . ASP D 1 26 ? -11.002 13.900 43.234 1.00 10.86 27 ASP D N 1
ATOM 1556 C CA . ASP D 1 26 ? -10.675 15.263 43.620 1.00 10.75 27 ASP D CA 1
ATOM 1557 C C . ASP D 1 26 ? -11.305 16.233 42.650 1.00 10.63 27 ASP D C 1
ATOM 1558 O O . ASP D 1 26 ? -11.360 15.984 41.450 1.00 11.24 27 ASP D O 1
ATOM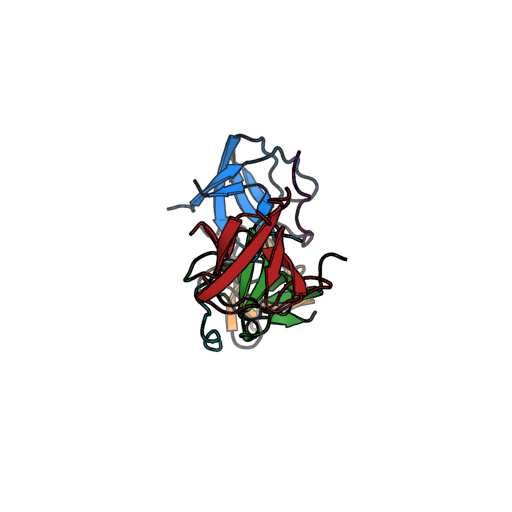 1563 N N . THR D 1 27 ? -11.805 17.334 43.181 1.00 10.90 28 THR D N 1
ATOM 1564 C CA . THR D 1 27 ? -12.259 18.423 42.360 1.00 11.45 28 THR D CA 1
ATOM 1565 C C . THR D 1 27 ? -11.124 19.416 42.266 1.00 11.33 28 THR D C 1
ATOM 1566 O O . THR D 1 27 ? -10.593 19.854 43.283 1.00 12.38 28 THR D O 1
ATOM 1570 N N . ILE D 1 28 ? -10.745 19.736 41.035 1.00 10.84 29 ILE D N 1
ATOM 1571 C CA . ILE D 1 28 ? -9.651 20.632 40.761 1.00 10.65 29 ILE D CA 1
ATOM 1572 C C . ILE D 1 28 ? -10.211 21.840 40.039 1.00 10.36 29 ILE D C 1
ATOM 1573 O O . ILE D 1 28 ? -11.069 21.718 39.162 1.00 10.34 29 ILE D O 1
ATOM 1578 N N . ILE D 1 29 ? -9.737 23.022 40.403 1.00 10.89 30 ILE D N 1
ATOM 1579 C CA . ILE D 1 29 ? -10.116 24.207 39.660 1.00 11.42 30 ILE D CA 1
ATOM 1580 C C . ILE D 1 29 ? -9.082 24.370 38.579 1.00 10.73 30 ILE D C 1
ATOM 1581 O O . ILE D 1 29 ? -7.898 24.411 38.873 1.00 11.26 30 ILE D O 1
ATOM 1586 N N . VAL D 1 30 ? -9.525 24.440 37.337 1.00 9.72 31 VAL D N 1
ATOM 1587 C CA . VAL D 1 30 ? -8.636 24.685 36.220 1.00 9.82 31 VAL D CA 1
ATOM 1588 C C . VAL D 1 30 ? -8.713 26.153 35.877 1.00 9.66 31 VAL D C 1
ATOM 1589 O O . VAL D 1 30 ? -9.724 26.651 35.388 1.00 10.35 31 VAL D O 1
ATOM 1593 N N . HIS D 1 31 ? -7.635 26.849 36.187 1.00 9.76 32 HIS D N 1
ATOM 1594 C CA . HIS D 1 31 ? -7.497 28.259 35.882 1.00 10.37 32 HIS D CA 1
ATOM 1595 C C . HIS D 1 31 ? -7.251 28.514 34.406 1.00 10.54 32 HIS D C 1
ATOM 1596 O O . HIS D 1 31 ? -7.779 29.475 33.854 1.00 10.87 32 HIS D O 1
ATOM 1603 N N . GLN D 1 32 ? -6.425 27.686 33.780 1.00 10.17 33 GLN D N 1
ATOM 1604 C CA . GLN D 1 32 ? -6.133 27.841 32.356 1.00 10.46 33 GLN D CA 1
ATOM 1605 C C . GLN D 1 32 ? -5.957 26.489 31.709 1.00 11.01 33 GLN D C 1
ATOM 1606 O O . GLN D 1 32 ? -5.339 25.601 32.287 1.00 10.94 33 GLN D O 1
ATOM 1612 N N . LYS D 1 33 ? -6.482 26.351 30.494 1.00 11.96 34 LYS D N 1
ATOM 1613 C CA . LYS D 1 33 ? -6.284 25.154 29.688 1.00 12.82 34 LYS D CA 1
ATOM 1614 C C . LYS D 1 33 ? -5.131 25.407 28.724 1.00 12.92 34 LYS D C 1
ATOM 1615 O O . LYS D 1 33 ? -5.318 25.575 27.519 1.00 14.57 34 LYS D O 1
ATOM 1621 N N . ASP D 1 34 ? -3.928 25.415 29.275 1.00 12.13 35 ASP D N 1
ATOM 1622 C CA . ASP D 1 34 ? -2.728 25.765 28.531 1.00 12.09 35 ASP D CA 1
ATOM 1623 C C . ASP D 1 34 ? -2.463 24.742 27.458 1.00 11.38 35 ASP D C 1
ATOM 1624 O O . ASP D 1 34 ? -2.727 23.570 27.667 1.00 11.92 35 ASP D O 1
ATOM 1629 N N . PRO D 1 35 ? -1.888 25.157 26.338 1.00 11.00 36 PRO D N 1
ATOM 1630 C CA . PRO D 1 35 ? -1.448 24.180 25.355 1.00 10.74 36 PRO D CA 1
ATOM 1631 C C . PRO D 1 35 ? -0.309 23.357 25.942 1.00 10.63 36 PRO D C 1
ATOM 1632 O O . PRO D 1 35 ? 0.420 23.824 26.819 1.00 11.41 36 PRO D O 1
ATOM 1636 N N . ALA D 1 36 ? -0.186 22.125 25.475 1.00 10.21 37 ALA D N 1
ATOM 1637 C CA . ALA D 1 36 ? 0.920 21.224 25.782 1.00 10.58 37 ALA D CA 1
ATOM 1638 C C . ALA D 1 36 ? 0.564 20.099 26.761 1.00 9.78 37 ALA D C 1
ATOM 1639 O O . ALA D 1 36 ? 1.444 19.375 27.193 1.00 10.21 37 ALA D O 1
ATOM 1641 N N . GLY D 1 37 ? -0.722 19.946 27.072 1.00 9.28 38 GLY D N 1
ATOM 1642 C CA . GLY D 1 37 ? -1.219 18.778 27.776 1.00 8.75 38 GLY D CA 1
ATOM 1643 C C . GLY D 1 37 ? -1.271 18.909 29.278 1.00 8.57 38 GLY D C 1
ATOM 1644 O O . GLY D 1 37 ? -1.760 18.019 29.945 1.00 7.93 38 GLY D O 1
ATOM 1645 N N . TRP D 1 38 ? -0.763 20.015 29.800 1.00 8.20 39 TRP D N 1
ATOM 1646 C CA . TRP D 1 38 ? -0.757 20.248 31.232 1.00 7.98 39 TRP D CA 1
ATOM 1647 C C . TRP D 1 38 ? -1.441 21.568 31.480 1.00 8.07 39 TRP D C 1
ATOM 1648 O O . TRP D 1 38 ? -1.088 22.587 30.897 1.00 8.53 39 TRP D O 1
ATOM 1659 N N . TRP D 1 39 ? -2.444 21.535 32.337 1.00 7.69 40 TRP D N 1
ATOM 1660 C CA . TRP D 1 39 ? -3.262 22.694 32.621 1.00 7.76 40 TRP D CA 1
ATOM 1661 C C . TRP D 1 39 ? -2.913 23.280 33.972 1.00 7.34 40 TRP D C 1
ATOM 1662 O O . TRP D 1 39 ? -2.450 22.585 34.867 1.00 8.21 40 TRP D O 1
ATOM 1673 N N . GLU D 1 40 ? -3.142 24.574 34.117 1.00 7.99 41 GLU D N 1
ATOM 1674 C CA . GLU D 1 40 ? -2.906 25.234 35.380 1.00 7.88 41 GLU D CA 1
ATOM 1675 C C . GLU D 1 40 ? -4.101 24.989 36.257 1.00 8.45 41 GLU D C 1
ATOM 1676 O O . GLU D 1 40 ? -5.194 25.482 35.983 1.00 8.85 41 GLU D O 1
ATOM 1682 N N . GLY D 1 41 ? -3.889 24.210 37.303 1.00 9.02 42 GLY D N 1
ATOM 1683 C CA . GLY D 1 41 ? -4.956 23.837 38.200 1.00 9.17 42 GLY D CA 1
ATOM 1684 C C . GLY D 1 41 ? -4.663 24.245 39.615 1.00 9.29 42 GLY D C 1
ATOM 1685 O O . GLY D 1 41 ? -3.590 24.720 39.958 1.00 9.13 42 GLY D O 1
ATOM 1686 N N . GLU D 1 42 ? -5.644 24.026 40.459 1.00 9.81 43 GLU D N 1
ATOM 1687 C CA . GLU D 1 42 ? -5.503 24.329 41.862 1.00 10.21 43 GLU D CA 1
ATOM 1688 C C . GLU D 1 42 ? -6.280 23.316 42.672 1.00 10.49 43 GLU D C 1
ATOM 1689 O O . GLU D 1 42 ? -7.425 22.997 42.359 1.00 10.43 43 GLU D O 1
ATOM 1695 N N . LEU D 1 43 ? -5.640 22.831 43.723 1.00 10.71 44 LEU D N 1
ATOM 1696 C CA . LEU D 1 43 ? -6.229 21.853 44.611 1.00 11.12 44 LEU D CA 1
ATOM 1697 C C . LEU D 1 43 ? -5.567 21.959 45.977 1.00 11.50 44 LEU D C 1
ATOM 1698 O O . LEU D 1 43 ? -4.350 21.980 46.088 1.00 11.98 44 LEU D O 1
ATOM 1703 N N . ASN D 1 44 ? -6.384 21.991 47.022 1.00 12.37 45 ASN D N 1
ATOM 1704 C CA . ASN D 1 44 ? -5.903 21.894 48.402 1.00 13.02 45 ASN D CA 1
ATOM 1705 C C . ASN D 1 44 ? -4.821 22.901 48.738 1.00 13.48 45 ASN D C 1
ATOM 1706 O O . ASN D 1 44 ? -3.850 22.580 49.424 1.00 15.20 45 ASN D O 1
ATOM 1711 N N . GLY D 1 45 ? -5.016 24.123 48.267 1.00 13.95 46 GLY D N 1
ATOM 1712 C CA . GLY D 1 45 ? -4.108 25.215 48.560 1.00 13.96 46 GLY D CA 1
ATOM 1713 C C . GLY D 1 45 ? -2.852 25.279 47.712 1.00 14.24 46 GLY D C 1
ATOM 1714 O O . GLY D 1 45 ? -1.996 26.117 47.982 1.00 15.35 46 GLY D O 1
ATOM 1715 N N . LYS D 1 46 ? -2.740 24.417 46.700 1.00 13.73 47 LYS D N 1
ATOM 1716 C CA . LYS D 1 46 ? -1.587 24.403 45.803 1.00 13.53 47 LYS D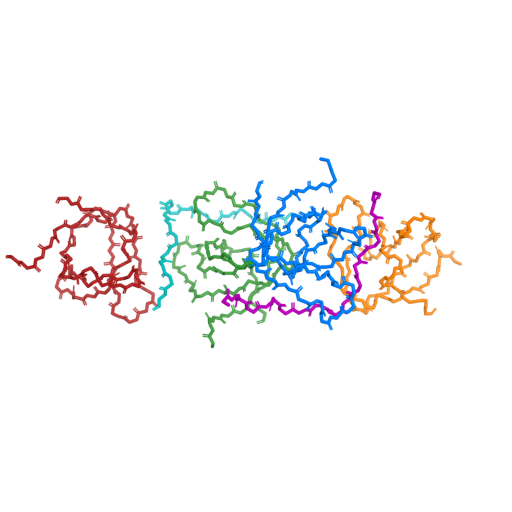 CA 1
ATOM 1717 C C . LYS D 1 46 ? -2.047 24.644 44.382 1.00 12.44 47 LYS D C 1
ATOM 1718 O O . LYS D 1 46 ? -3.022 24.061 43.925 1.00 11.66 47 LYS D O 1
ATOM 1724 N N . ARG D 1 47 ? -1.334 25.521 43.694 1.00 11.53 48 ARG D N 1
ATOM 1725 C CA . ARG D 1 47 ? -1.509 25.727 42.274 1.00 11.84 48 ARG D CA 1
ATOM 1726 C C . ARG D 1 47 ? -0.402 24.981 41.581 1.00 10.56 48 ARG D C 1
ATOM 1727 O O . ARG D 1 47 ? 0.745 25.007 42.001 1.00 11.09 48 ARG D O 1
ATOM 1735 N N . GLY D 1 48 ? -0.742 24.307 40.500 1.00 9.49 49 GLY D N 1
ATOM 1736 C CA . GLY D 1 48 ? 0.233 23.501 39.811 1.00 9.47 49 GLY D CA 1
ATOM 1737 C C . GLY D 1 48 ? -0.355 22.900 38.563 1.00 9.13 49 GLY D C 1
ATOM 1738 O O . GLY D 1 48 ? -1.529 23.068 38.260 1.00 8.91 49 GLY D O 1
ATOM 1739 N N . TRP D 1 49 ? 0.489 22.180 37.853 1.00 8.29 50 TRP D N 1
ATOM 1740 C CA . TRP D 1 49 ? 0.120 21.566 36.599 1.00 8.01 50 TRP D CA 1
ATOM 1741 C C . TRP D 1 49 ? -0.681 20.321 36.860 1.00 8.30 50 TRP D C 1
ATOM 1742 O O . TRP D 1 49 ? -0.382 19.553 37.754 1.00 9.00 50 TRP D O 1
ATOM 1753 N N . VAL D 1 50 ? -1.661 20.111 35.999 1.00 8.31 51 VAL D N 1
ATOM 1754 C CA . VAL D 1 50 ? -2.520 18.938 36.039 1.00 8.44 51 VAL D CA 1
ATOM 1755 C C . VAL D 1 50 ? -2.454 18.354 34.642 1.00 8.05 51 VAL D C 1
ATOM 1756 O O . VAL D 1 50 ? -2.589 19.087 33.674 1.00 8.32 51 VAL D O 1
ATOM 1760 N N . PRO D 1 51 ? -2.259 17.054 34.512 1.00 7.80 52 PRO D N 1
ATOM 1761 C CA . PRO D 1 51 ? -2.294 16.462 33.181 1.00 7.79 52 PRO D CA 1
ATOM 1762 C C . PRO D 1 51 ? -3.728 16.503 32.673 1.00 7.86 52 PRO D C 1
ATOM 1763 O O . PRO D 1 51 ? -4.638 16.000 33.323 1.00 7.55 52 PRO D O 1
ATOM 1767 N N . ALA D 1 52 ? -3.938 17.115 31.514 1.00 7.45 53 ALA D N 1
ATOM 1768 C CA . ALA D 1 52 ? -5.281 17.417 31.036 1.00 8.20 53 ALA D CA 1
ATOM 1769 C C . ALA D 1 52 ? -6.105 16.173 30.768 1.00 8.16 53 ALA D C 1
ATOM 1770 O O . ALA D 1 52 ? -7.323 16.203 30.858 1.00 8.96 53 ALA D O 1
ATOM 1772 N N . ASN D 1 53 ? -5.440 15.078 30.442 1.00 8.21 54 ASN D N 1
ATOM 1773 C CA . ASN D 1 53 ? -6.140 13.838 30.161 1.00 8.93 54 ASN D CA 1
ATOM 1774 C C . ASN D 1 53 ? -6.554 13.100 31.417 1.00 9.05 54 ASN D C 1
ATOM 1775 O O . ASN D 1 53 ? -7.146 12.038 31.342 1.00 9.34 54 ASN D O 1
ATOM 1780 N N . TYR D 1 54 ? -6.247 13.657 32.584 1.00 8.42 55 TYR D N 1
ATOM 1781 C CA . TYR D 1 54 ? -6.615 13.016 33.840 1.00 8.25 55 TYR D CA 1
ATOM 1782 C C . TYR D 1 54 ? -7.879 13.563 34.444 1.00 8.86 55 TYR D C 1
ATOM 1783 O O . TYR D 1 54 ? -8.285 13.101 35.495 1.00 9.36 55 TYR D O 1
ATOM 1792 N N . VAL D 1 55 ? -8.476 14.561 33.811 1.00 9.62 56 VAL D N 1
ATOM 1793 C CA . VAL D 1 55 ? -9.609 15.256 34.402 1.00 10.22 56 VAL D CA 1
ATOM 1794 C C . VAL D 1 55 ? -10.774 15.356 33.433 1.00 10.52 56 VAL D C 1
ATOM 1795 O O . VAL D 1 55 ? -10.600 15.333 32.215 1.00 11.49 56 VAL D O 1
ATOM 1799 N N . GLN D 1 56 ? -11.961 15.481 34.011 1.00 11.74 57 GLN D N 1
ATOM 1800 C CA . GLN D 1 56 ? -13.197 15.598 33.267 1.00 12.68 57 GLN D CA 1
ATOM 1801 C C . GLN D 1 56 ? -13.927 16.840 33.754 1.00 13.32 57 GLN D C 1
ATOM 1802 O O . GLN D 1 56 ? -14.086 17.037 34.955 1.00 12.78 57 GLN D O 1
ATOM 1808 N N . ASP D 1 57 ? -14.369 17.673 32.816 1.00 15.01 58 ASP D N 1
ATOM 1809 C CA . ASP D 1 57 ? -15.145 18.865 33.152 1.00 16.78 58 ASP D CA 1
ATOM 1810 C C . ASP D 1 57 ? -16.438 18.446 33.832 1.00 17.53 58 ASP D C 1
ATOM 1811 O O . ASP D 1 57 ? -17.109 17.531 33.361 1.00 18.05 58 ASP D O 1
ATOM 1816 N N . ILE D 1 58 ? -16.770 19.094 34.947 1.00 18.44 59 ILE D N 1
ATOM 1817 C CA . ILE D 1 58 ? -18.017 18.819 35.662 1.00 19.20 59 ILE D CA 1
ATOM 1818 C C . ILE D 1 58 ? -18.826 20.094 35.853 1.00 19.44 59 ILE D C 1
ATOM 1819 O O . ILE D 1 58 ? -18.492 21.140 35.306 1.00 19.80 59 ILE D O 1
ATOM 1825 N N . ALA E 2 1 ? 9.536 16.902 8.692 1.00 17.49 2 ALA E N 1
ATOM 1826 C CA . ALA E 2 1 ? 8.823 16.744 9.975 1.00 17.26 2 ALA E CA 1
ATOM 1827 C C . ALA E 2 1 ? 8.747 15.271 10.337 1.00 16.67 2 ALA E C 1
ATOM 1828 O O . ALA E 2 1 ? 7.731 14.628 10.127 1.00 16.77 2 ALA E O 1
ATOM 1830 N N . LYS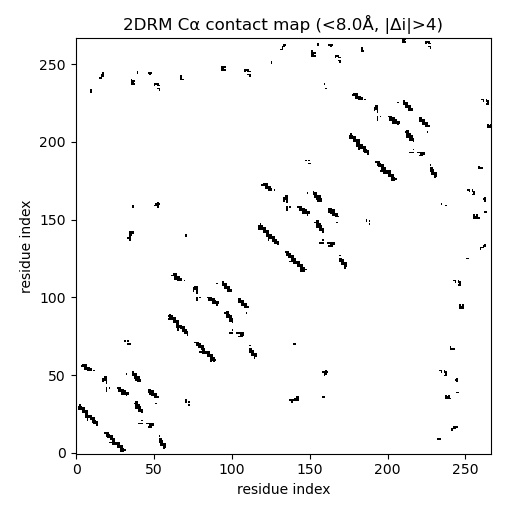 E 2 2 ? 9.837 14.742 10.880 1.00 15.26 3 LYS E N 1
ATOM 1831 C CA . LYS E 2 2 ? 9.881 13.339 11.280 1.00 14.56 3 LYS E CA 1
ATOM 1832 C C . LYS E 2 2 ? 10.797 13.102 12.470 1.00 13.54 3 LYS E C 1
ATOM 1833 O O . LYS E 2 2 ? 11.708 13.881 12.735 1.00 12.72 3 LYS E O 1
ATOM 1839 N N . PRO E 2 3 ? 10.567 12.022 13.201 1.00 12.92 4 PRO E N 1
ATOM 1840 C CA .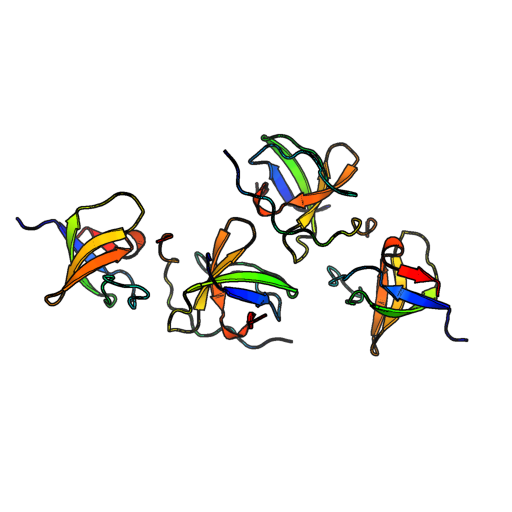 PRO E 2 3 ? 11.425 11.696 14.332 1.00 12.57 4 PRO E CA 1
ATOM 1841 C C . PRO E 2 3 ? 12.764 11.157 13.869 1.00 11.70 4 PRO E C 1
ATOM 1842 O O . PRO E 2 3 ? 12.928 10.751 12.714 1.00 11.19 4 PRO E O 1
ATOM 1846 N N . VAL E 2 4 ? 13.739 11.199 14.758 1.00 11.67 5 VAL E N 1
ATOM 1847 C CA . VAL E 2 4 ? 15.038 10.634 14.478 1.00 11.92 5 VAL E CA 1
ATOM 1848 C C . VAL E 2 4 ? 14.919 9.107 14.496 1.00 10.85 5 VAL E C 1
ATOM 1849 O O . VAL E 2 4 ? 14.195 8.554 15.325 1.00 10.43 5 VAL E O 1
ATOM 1853 N N . PRO E 2 5 ? 15.583 8.409 13.581 1.00 11.08 6 PRO E N 1
ATOM 1854 C CA . PRO E 2 5 ? 15.581 6.950 13.641 1.00 10.84 6 PRO E CA 1
ATOM 1855 C C . PRO E 2 5 ? 16.167 6.471 14.966 1.00 11.18 6 PRO E C 1
ATOM 1856 O O . PRO E 2 5 ? 17.008 7.169 15.539 1.00 11.21 6 PRO E O 1
ATOM 1860 N N . PRO E 2 6 ? 15.737 5.310 15.445 1.00 11.07 7 PRO E N 1
ATOM 1861 C CA . PRO E 2 6 ? 16.313 4.741 16.663 1.00 11.30 7 PRO E CA 1
ATOM 1862 C C . PRO E 2 6 ? 17.778 4.374 16.418 1.00 11.69 7 PRO E C 1
ATOM 1863 O O . PRO E 2 6 ? 18.167 4.113 15.280 1.00 10.79 7 PRO E O 1
ATOM 1867 N N . PRO E 2 7 ? 18.594 4.331 17.462 1.00 11.90 8 PRO E N 1
ATOM 1868 C CA . PRO E 2 7 ? 19.979 3.888 17.316 1.00 12.28 8 PRO E CA 1
ATOM 1869 C C . PRO E 2 7 ? 20.062 2.534 16.621 1.00 12.56 8 PRO E C 1
ATOM 1870 O O . PRO E 2 7 ? 19.222 1.674 16.862 1.00 12.20 8 PRO E O 1
ATOM 1874 N N . ARG E 2 8 ? 21.069 2.357 15.778 1.00 12.67 9 ARG E N 1
ATOM 1875 C CA . ARG E 2 8 ? 21.213 1.153 14.962 1.00 13.54 9 ARG E CA 1
ATOM 1876 C C . ARG E 2 8 ? 22.110 0.109 15.605 1.00 15.54 9 ARG E C 1
ATOM 1877 O O . ARG E 2 8 ? 22.982 0.445 16.385 1.00 17.49 9 ARG E O 1
ATOM 1885 N N . GLY E 2 9 ? 21.895 -1.152 15.245 1.00 16.72 10 GLY E N 1
ATOM 1886 C CA . GLY E 2 9 ? 22.702 -2.256 15.748 1.00 17.48 10 GLY E CA 1
ATOM 1887 C C . GLY E 2 9 ? 23.901 -2.596 14.878 1.00 18.05 10 GLY E C 1
ATOM 1888 O O . GLY E 2 9 ? 24.716 -3.445 15.245 1.00 19.38 10 GLY E O 1
ATOM 1889 N N . ALA E 2 10 ? 24.017 -1.907 13.745 1.00 18.14 11 ALA E N 1
ATOM 1890 C CA . ALA E 2 10 ? 25.025 -2.172 12.734 1.00 17.71 11 ALA E CA 1
ATOM 1891 C C . ALA E 2 10 ? 25.081 -3.649 12.368 1.00 16.94 11 ALA E C 1
ATOM 1892 O O . ALA E 2 10 ? 26.082 -4.313 12.588 1.00 17.37 11 ALA E O 1
ATOM 1894 N N . LYS E 2 11 ? 23.987 -4.159 11.813 1.00 15.47 12 LYS E N 1
ATOM 1895 C CA . LYS E 2 11 ? 23.942 -5.565 11.429 1.00 14.43 12 LYS E CA 1
ATOM 1896 C C . LYS E 2 11 ? 23.036 -5.807 10.236 1.00 13.41 12 LYS E C 1
ATOM 1897 O O . LYS E 2 11 ? 22.135 -5.027 9.949 1.00 12.69 12 LYS E O 1
ATOM 1903 N N . PRO E 2 12 ? 23.277 -6.894 9.521 1.00 12.64 13 PRO E N 1
ATOM 1904 C CA . PRO E 2 12 ? 22.450 -7.218 8.368 1.00 12.08 13 PRO E CA 1
ATOM 1905 C C . PRO E 2 12 ? 21.096 -7.740 8.807 1.00 11.08 13 PRO E C 1
ATOM 1906 O O . PRO E 2 12 ? 20.908 -8.159 9.947 1.00 10.57 13 PRO E O 1
ATOM 1910 N N . ALA E 2 13 ? 20.132 -7.681 7.909 1.00 10.85 14 ALA E N 1
ATOM 1911 C CA . ALA E 2 13 ? 18.842 -8.262 8.169 1.00 11.02 14 ALA E CA 1
ATOM 1912 C C . ALA E 2 13 ? 19.013 -9.771 8.177 1.00 10.34 14 ALA E C 1
ATOM 1913 O O . ALA E 2 13 ? 19.744 -10.311 7.348 1.00 10.30 14 ALA E O 1
ATOM 1915 N N . PRO E 2 14 ? 18.353 -10.470 9.090 1.00 10.83 15 PRO E N 1
ATOM 1916 C CA . PRO E 2 14 ? 18.382 -11.928 9.051 1.00 10.81 15 PRO E CA 1
ATOM 1917 C C . PRO E 2 14 ? 17.825 -12.424 7.721 1.00 11.22 15 PRO E C 1
ATOM 1918 O O . PRO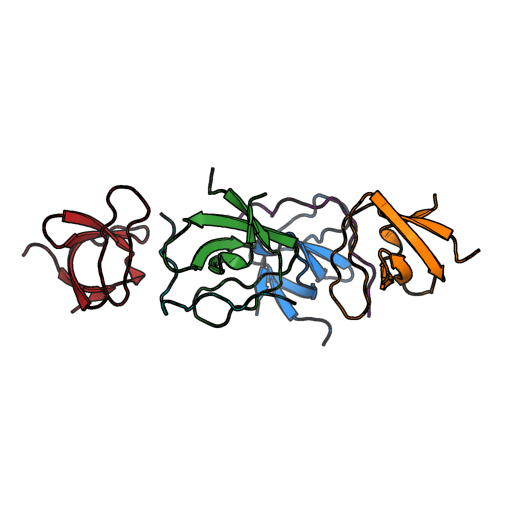 E 2 14 ? 16.987 -11.745 7.124 1.00 11.14 15 PRO E O 1
ATOM 1922 N N . PRO E 2 15 ? 18.270 -13.582 7.253 1.00 11.18 16 PRO E N 1
ATOM 1923 C CA . PRO E 2 15 ? 17.720 -14.126 6.018 1.00 11.64 16 PRO E CA 1
ATOM 1924 C C . PRO E 2 15 ? 16.266 -14.492 6.254 1.00 11.80 16 PRO E C 1
ATOM 1925 O O . PRO E 2 15 ? 15.859 -14.752 7.391 1.00 11.01 16 PRO E O 1
ATOM 1929 N N . PRO E 2 16 ? 15.471 -14.529 5.202 1.00 12.24 17 PRO E N 1
ATOM 1930 C CA . PRO E 2 16 ? 14.095 -14.979 5.350 1.00 12.36 17 PRO E CA 1
ATOM 1931 C C . PRO E 2 16 ? 14.027 -16.332 6.056 1.00 12.93 17 PRO E C 1
ATOM 1932 O O . PRO E 2 16 ? 14.813 -17.236 5.782 1.00 12.23 17 PRO E O 1
ATOM 1936 N N . ARG E 2 17 ? 13.101 -16.437 6.993 1.00 13.14 18 ARG E N 1
ATOM 1937 C CA . ARG E 2 17 ? 12.794 -17.691 7.654 1.00 14.35 18 ARG E CA 1
ATOM 1938 C C . ARG E 2 17 ? 11.724 -18.384 6.835 1.00 16.47 18 ARG E C 1
ATOM 1939 O O . ARG E 2 17 ? 11.491 -19.567 6.997 1.00 18.42 18 ARG E O 1
ATOM 1947 N N . THR E 2 18 ? 11.075 -17.600 5.971 1.00 18.48 19 THR E N 1
ATOM 1948 C CA . THR E 2 18 ? 10.017 -18.052 5.080 1.00 19.69 19 THR E CA 1
ATOM 1949 C C . THR E 2 18 ? 10.477 -17.900 3.635 1.00 20.09 19 THR E C 1
ATOM 1950 O O . THR E 2 18 ? 10.780 -16.795 3.182 1.00 21.06 19 THR E O 1
ATOM 1954 N N . ALA F 2 1 ? 10.870 -17.559 31.144 1.00 19.43 2 ALA G N 1
ATOM 1955 C CA . ALA F 2 1 ? 9.790 -17.099 32.061 1.00 18.18 2 ALA G CA 1
ATOM 1956 C C . ALA F 2 1 ? 9.999 -15.658 32.560 1.00 17.42 2 ALA G C 1
ATOM 1957 O O . ALA F 2 1 ? 11.088 -15.106 32.468 1.00 16.94 2 ALA G O 1
ATOM 1959 N N . LYS F 2 2 ? 8.938 -15.064 33.097 1.00 15.86 3 LYS G N 1
ATOM 1960 C CA . LYS F 2 2 ? 8.962 -13.666 33.523 1.00 14.96 3 LYS G CA 1
ATOM 1961 C C . LYS F 2 2 ? 8.048 -13.433 34.725 1.00 13.92 3 LYS G C 1
ATOM 1962 O O . LYS F 2 2 ? 7.150 -14.225 35.002 1.00 13.31 3 LYS G O 1
ATOM 1968 N N . PRO F 2 3 ? 8.263 -12.342 35.449 1.00 13.31 4 PRO G N 1
ATOM 1969 C CA . PRO F 2 3 ? 7.420 -12.024 36.597 1.00 12.74 4 PRO G CA 1
ATOM 1970 C C . PRO F 2 3 ? 6.064 -11.506 36.157 1.00 11.71 4 PRO G C 1
ATOM 1971 O O . PRO F 2 3 ? 5.924 -11.091 35.006 1.00 11.08 4 PRO G O 1
ATOM 1975 N N . VAL F 2 4 ? 5.062 -11.564 37.026 1.00 11.64 5 VAL G N 1
ATOM 1976 C CA . VAL F 2 4 ? 3.799 -10.931 36.689 1.00 11.91 5 VAL G CA 1
ATOM 1977 C C . VAL F 2 4 ? 3.954 -9.428 36.724 1.00 11.03 5 VAL G C 1
ATOM 1978 O O . VAL F 2 4 ? 4.668 -8.900 37.575 1.00 10.21 5 VAL G O 1
ATOM 1982 N N . PRO F 2 5 ? 3.275 -8.724 35.828 1.00 10.97 6 PRO G N 1
ATOM 1983 C CA . PRO F 2 5 ? 3.276 -7.268 35.890 1.00 10.84 6 PRO G CA 1
ATOM 1984 C C . PRO F 2 5 ? 2.670 -6.797 37.201 1.00 11.03 6 PRO G C 1
ATOM 1985 O O . PRO F 2 5 ? 1.813 -7.486 37.758 1.00 11.24 6 PRO G O 1
ATOM 1989 N N . PRO F 2 6 ? 3.104 -5.645 37.692 1.00 10.81 7 PRO G N 1
ATOM 1990 C CA . PRO F 2 6 ? 2.529 -5.083 38.912 1.00 11.15 7 PRO G CA 1
ATOM 1991 C C . PRO F 2 6 ? 1.066 -4.719 38.668 1.00 11.32 7 PRO G C 1
ATOM 1992 O O . PRO F 2 6 ? 0.681 -4.459 37.522 1.00 10.85 7 PRO G O 1
ATOM 1996 N N . PRO F 2 7 ? 0.248 -4.694 39.709 1.00 11.68 8 PRO G N 1
ATOM 1997 C CA . PRO F 2 7 ? -1.133 -4.245 39.560 1.00 11.58 8 PRO G CA 1
ATOM 1998 C C . PRO F 2 7 ? -1.204 -2.892 38.854 1.00 11.69 8 PRO G C 1
ATOM 1999 O O . PRO F 2 7 ? -0.368 -2.026 39.107 1.00 11.21 8 PRO G O 1
ATOM 2003 N N . ARG F 2 8 ? -2.202 -2.716 37.999 1.00 11.85 9 ARG G N 1
ATOM 2004 C CA . ARG F 2 8 ? -2.340 -1.500 37.199 1.00 12.52 9 ARG G CA 1
ATOM 2005 C C . ARG F 2 8 ? -3.238 -0.456 37.854 1.00 14.27 9 ARG G C 1
ATOM 2006 O O . ARG F 2 8 ? -4.082 -0.791 38.661 1.00 15.90 9 ARG G O 1
ATOM 2014 N N . GLY F 2 9 ? -3.054 0.801 37.466 1.00 15.38 10 GLY G N 1
ATOM 2015 C CA . GLY F 2 9 ? -3.850 1.911 37.979 1.00 16.17 10 GLY G CA 1
ATOM 2016 C C . GLY F 2 9 ? -5.031 2.283 37.096 1.00 16.91 10 GLY G C 1
ATOM 2017 O O . GLY F 2 9 ? -5.815 3.169 37.442 1.00 18.66 10 GLY G O 1
ATOM 2018 N N . ALA F 2 10 ? -5.166 1.584 35.971 1.00 17.15 11 ALA G N 1
ATOM 2019 C CA . ALA F 2 10 ? -6.177 1.865 34.966 1.00 16.79 11 ALA G CA 1
ATOM 2020 C C . ALA F 2 10 ? -6.224 3.344 34.597 1.00 16.18 11 ALA G C 1
ATOM 2021 O O . ALA F 2 10 ? -7.230 4.010 34.795 1.00 16.48 11 ALA G O 1
ATOM 2023 N N . LYS F 2 11 ? -5.118 3.857 34.068 1.00 14.61 12 LYS G N 1
ATOM 2024 C CA . LYS F 2 11 ? -5.063 5.264 33.688 1.00 13.87 12 LYS G CA 1
ATOM 2025 C C . LYS F 2 11 ? -4.161 5.503 32.491 1.00 12.80 12 LYS G C 1
ATOM 2026 O O . LYS F 2 11 ? -3.245 4.736 32.223 1.00 12.26 12 LYS G O 1
ATOM 2032 N N . PRO F 2 12 ? -4.418 6.577 31.762 1.00 12.09 13 PRO G N 1
ATOM 2033 C CA . PRO F 2 12 ? -3.589 6.916 30.611 1.00 11.57 13 PRO G CA 1
ATOM 2034 C C . PRO F 2 12 ? -2.232 7.438 31.051 1.00 10.51 13 PRO G C 1
ATOM 2035 O O . PRO F 2 12 ? -2.038 7.824 32.208 1.00 10.53 13 PRO G O 1
ATOM 2039 N N . ALA F 2 13 ? -1.274 7.398 30.143 1.00 10.53 14 ALA G N 1
ATOM 2040 C CA . ALA F 2 13 ? 0.024 7.966 30.410 1.00 10.72 14 ALA G CA 1
ATOM 2041 C C . ALA F 2 13 ? -0.145 9.474 30.423 1.00 10.16 14 ALA G C 1
ATOM 2042 O O . ALA F 2 13 ? -0.869 10.015 29.591 1.00 9.86 14 ALA G O 1
ATOM 2044 N N . PRO F 2 14 ? 0.511 10.169 31.344 1.00 10.92 15 PRO G N 1
ATOM 2045 C CA . PRO F 2 14 ? 0.499 11.627 31.307 1.00 11.02 15 PRO G CA 1
ATOM 2046 C C . PRO F 2 14 ? 1.048 12.132 29.969 1.00 11.12 15 PRO G C 1
ATOM 2047 O O . PRO F 2 14 ? 1.869 11.444 29.356 1.00 11.45 15 PRO G O 1
ATOM 2051 N N . PRO F 2 15 ? 0.599 13.293 29.508 1.00 10.90 16 PRO G N 1
ATOM 2052 C CA . PRO F 2 15 ? 1.143 13.862 28.280 1.00 11.37 16 PRO G CA 1
ATOM 2053 C C . PRO F 2 15 ? 2.600 14.211 28.510 1.00 11.53 16 PRO G C 1
ATOM 2054 O O . PRO F 2 15 ? 3.001 14.463 29.651 1.00 10.90 16 PRO G O 1
ATOM 2058 N N . PRO F 2 16 ? 3.403 14.238 27.460 1.00 11.75 17 PRO G N 1
ATOM 2059 C CA . PRO F 2 16 ? 4.788 14.655 27.611 1.00 11.85 17 PRO G CA 1
ATOM 2060 C C . PRO F 2 16 ? 4.869 16.012 28.315 1.00 12.26 17 PRO G C 1
ATOM 2061 O O . PRO F 2 16 ? 4.042 16.890 28.068 1.00 11.57 17 PRO G O 1
ATOM 2065 N N . ARG F 2 17 ? 5.864 16.173 29.178 1.00 12.27 18 ARG G N 1
ATOM 2066 C CA . ARG F 2 17 ? 6.018 17.394 29.975 1.00 13.32 18 ARG G CA 1
ATOM 2067 C C . ARG F 2 17 ? 6.874 18.462 29.310 1.00 14.68 18 ARG G C 1
ATOM 2068 O O . ARG F 2 17 ? 6.775 19.630 29.681 1.00 16.45 18 ARG G O 1
#

CATH classification: 2.30.30.40

Organism: Acanthamoeba castellanii (NCBI:txid5755)

InterPro domains:
  IPR001452 SH3 domain [PF00018] (1096-1141)
  IPR001452 SH3 domain [PR00452] (1093-1103)
  IPR001452 SH3 domain [PR00452] (1107-1122)
  IPR001452 SH3 domain [PR00452] (1124-1133)
  IPR001452 SH3 domain [PR00452] (1135-1147)
  IPR001452 SH3 domain [PS50002] (1090-1147)
  IPR001452 SH3 domain [SM00326] (1093-1146)
  IPR001609 Myosin head, motor domain-like [PF00063] (11-664)
  IPR001609 Myosin head, motor domain-like [PR00193] (39-58)
  IPR001609 Myosin head, motor domain-like [PR00193] (96-121)
  IPR001609 Myosin head, motor domain-like [PR00193] (138-165)
  IPR001609 Myosin head, motor domain-like [PR00193] (366-394)
  IPR001609 Myosin head, motor domain-like [PR00193] (419-447)
  IPR001609 Myosin head, motor domain-like [PS51456] (9-677)
  IPR001609 Myosin head, motor domain-like [SM00242] (3-678)
  IPR010926 Class I myosin tail homology domain [PF06017] (717-903)
  IPR010926 Class I myosin tail homology domain [PS51757] (715-900)
  IPR027417 P-loop containing nucleoside triphosphate hydrolase [SSF52540] (8-706)
  IPR036028 SH3-like domain superfamily [SSF50044] (1083-1145)
  IPR036072 Class I myosin, motor domain [cd01378] (23-664)

Secondary structure (DSSP, 8-state):
---EEEEESS-B---STTBPPB-TT-EEEEEE--TTSEEEEEETTEEEEEEGGGEEE-/---EEEEESS-B---STTBPPB-TT-EEEEEE--TTSEEEEEETTEEEEEEGGGEEE-/---EEEEESS-B---STTBPPB-TT-EEEEEE--TTSEEEEEETTEEEEEEGGGEEE-/---EEEEESS-B---STTBPPB-TT-EEEEEE--TTSEEEEEETTEEEEEEGGGEEE-/--PPPPPP---PPPPP--/--PPPPPP---PPPPP-

B-factor: mean 14.43, std 6.62, range [7.24, 49.94]

Nearest PDB structures (foldseek):
  2drm-assembly1_A  TM=1.017E+00  e=5.967E-11  Acanthamoeba
  2drk-assembly2_A  TM=9.520E-01  e=3.710E-09  Acanthamoeba castellanii
  2g6f-assembly1_X  TM=9.603E-01  e=2.230E-06  Rattus norvegicus
  2ak5-assembly1_A-2  TM=9.554E-01  e=8.018E-06  Rattus norvegicus
  4rug-assembly2_B  TM=9.399E-01  e=1.919E-05  Homo sapiens

Solvent-accessible surface area: 13853 Å² total; per-residue (Å²): 120,89,32,71,99,0,22,3,64,54,67,7,85,35,122,64,58,61,3,2,75,5,144,121,58,40,58,0,50,3,32,36,72,8,8,48,3,13,22,0,0,59,16,136,80,100,49,0,15,0,0,2,18,1,14,99,73,137,121,91,34,71,100,0,21,3,66,52,68,4,42,35,27,60,64,98,3,2,69,4,146,123,56,38,58,0,51,3,31,103,105,28,124,86,23,17,41,53,0,53,17,135,82,93,138,12,93,0,0,20,59,0,15,99,73,136,122,95,32,72,86,0,20,3,63,56,66,7,84,38,119,67,55,68,17,8,78,5,52,95,30,5,52,0,39,3,31,37,101,9,65,71,22,14,40,0,0,64,15,39,61,49,60,0,14,0,0,20,60,1,15,98,74,134,121,90,36,71,101,0,22,3,67,52,68,4,62,35,46,59,64,100,3,2,73,5,142,122,58,38,59,0,51,4,31,103,105,28,125,87,21,16,40,52,1,52,16,135,83,99,138,11,95,0,0,19,58,0,15,98,76,136,145,104,48,124,27,20,111,93,54,81,45,30,9,2,24,67,61,159,149,100,48,125,35,25,119,94,50,82,43,30,9,2,24,85,101